Protein 8HW7 (pdb70)

Organism: Heterodera glycines (NCBI:txid51029)

Sequence (326 aa):
RIVGYYQGIRPLTNDQAKKLTHLILAFSTPDSQGNLSPLSSVLKKQALKAGKSANGALKVMIAIGGGGFDPAIFTSLASNSGTRKSFINNIVSYLKTNELDGCDIAWAFPTSSDKAIFVTFLRDLKKAMAPSGAVLSMASSAASAFYLDPGYDLPGIESAVDFINVMCYDYYGSWTKTSTGPNSPLFKGGSADPSDTLNSNWTMNYHLMKVYNRAKLNMGVPFYGKSWTNVGAPLNGDGLWRQLGTYGTELAWRNMGKSFDMTKTTYHKTAKTAYIYDTATKNFLTFDNPQSLKDKAKYVAEKGIGGIMIWSIDQDDDKLSLLNSVSY

Structure (mmCIF, N/CA/C/O backbone):
data_8HW7
#
_entry.id   8HW7
#
_cell.length_a   46.911
_cell.length_b   69.599
_cell.length_c   50.685
_cell.angle_alpha   90.00
_cell.angle_beta   105.07
_cell.angle_gamma   90.00
#
_symmetry.space_group_name_H-M   'P 1 21 1'
#
loop_
_entity.id
_entity.type
_entity.pdbx_description
1 polymer Chitinase
2 branched 2-acetamido-2-deoxy-beta-D-glucopyranose-(1-4)-2-acetamido-2-deoxy-beta-D-glucopyranose
3 branched 2-acetamido-2-deoxy-beta-D-glucopyranose-(1-4)-2-acetamido-2-deoxy-beta-D-glucopyranose-(1-4)-2-acetamido-2-deoxy-beta-D-glucopyranose-(1-4)-2-acetamido-2-deoxy-beta-D-glucopyranose-(1-4)-2-acetamido-2-deoxy-beta-D-glucopyranose
4 water water
#
loop_
_atom_site.group_PDB
_atom_site.id
_atom_site.type_symbol
_atom_site.label_atom_id
_atom_site.label_alt_id
_atom_site.label_comp_id
_atom_site.label_asym_id
_atom_site.label_entity_id
_atom_site.label_seq_id
_atom_site.pdbx_PDB_ins_code
_atom_site.Cartn_x
_atom_site.Cartn_y
_atom_site.Cartn_z
_atom_site.occupancy
_atom_site.B_iso_or_equiv
_atom_site.auth_seq_id
_atom_site.auth_comp_id
_atom_site.auth_asym_id
_atom_site.auth_atom_id
_atom_site.pdbx_PDB_model_num
ATOM 1 N N . ARG A 1 25 ? 17.406 21.451 18.122 1.00 23.51 25 ARG A N 1
ATOM 2 C CA . ARG A 1 25 ? 17.958 20.257 18.769 1.00 17.42 25 ARG A CA 1
ATOM 3 C C . ARG A 1 25 ? 17.747 19.059 17.884 1.00 17.42 25 ARG A C 1
ATOM 4 O O . ARG A 1 25 ? 16.711 18.944 17.209 1.00 14.46 25 ARG A O 1
ATOM 12 N N . ILE A 1 26 ? 18.710 18.144 17.916 1.00 13.63 26 ILE A N 1
ATOM 13 C CA . ILE A 1 26 ? 18.553 16.799 17.380 1.00 12.39 26 ILE A CA 1
ATOM 14 C C . ILE A 1 26 ? 18.951 15.866 18.511 1.00 12.70 26 ILE A C 1
ATOM 15 O O . ILE A 1 26 ? 20.139 15.736 18.827 1.00 12.48 26 ILE A O 1
ATOM 20 N N . VAL A 1 27 ? 17.959 15.252 19.159 1.00 12.08 27 VAL A N 1
ATOM 21 C CA . VAL A 1 27 ? 18.160 14.523 20.400 1.00 11.35 27 VAL A CA 1
ATOM 22 C C . VAL A 1 27 ? 18.081 13.042 20.053 1.00 12.47 27 VAL A C 1
ATOM 23 O O . VAL 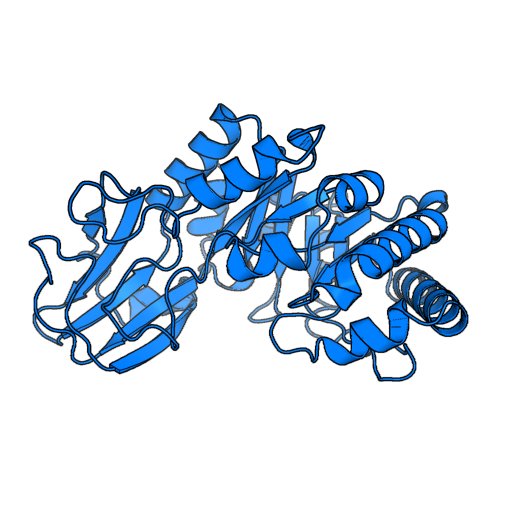A 1 27 ? 17.003 12.513 19.733 1.00 14.08 27 VAL A O 1
ATOM 27 N N . GLY A 1 28 ? 19.206 12.358 20.095 1.00 10.24 28 GLY A N 1
ATOM 28 C CA . GLY A 1 28 ? 19.183 10.962 19.674 1.00 12.20 28 GLY A CA 1
ATOM 29 C C . GLY A 1 28 ? 19.263 9.987 20.833 1.00 12.42 28 GLY A C 1
ATOM 30 O O . GLY A 1 28 ? 20.299 9.941 21.506 1.00 12.78 28 GLY A O 1
ATOM 31 N N . TYR A 1 29 ? 18.213 9.200 21.068 1.00 11.93 29 TYR A N 1
ATOM 32 C CA . TYR A 1 29 ? 18.331 8.094 22.013 1.00 11.70 29 TYR A CA 1
ATOM 33 C C . TYR A 1 29 ? 19.146 6.970 21.374 1.00 12.34 29 TYR A C 1
ATOM 34 O O . TYR A 1 29 ? 19.146 6.791 20.156 1.00 11.41 29 TYR A O 1
ATOM 43 N N . TYR A 1 30 ? 19.788 6.170 22.229 1.00 10.41 30 TYR A N 1
ATOM 44 C CA . TYR A 1 30 ? 20.752 5.165 21.780 1.00 12.39 30 TYR A CA 1
ATOM 45 C C . TYR A 1 30 ? 20.662 3.970 22.719 1.00 13.34 30 TYR A C 1
ATOM 46 O O . TYR A 1 30 ? 20.796 4.128 23.949 1.00 11.58 30 TYR A O 1
ATOM 55 N N . GLN A 1 31 ? 20.463 2.764 22.138 1.00 11.57 31 GLN A N 1
ATOM 56 C CA . GLN A 1 31 ? 20.173 1.536 22.903 1.00 13.32 31 GLN A CA 1
ATOM 57 C C . GLN A 1 31 ? 21.307 0.533 22.973 1.00 15.12 31 GLN A C 1
ATOM 58 O O . GLN A 1 31 ? 21.117 -0.543 23.569 1.00 15.34 31 GLN A O 1
ATOM 64 N N . GLY A 1 32 ? 22.434 0.774 22.291 1.00 11.94 32 GLY A N 1
ATOM 65 C CA . GLY A 1 32 ? 23.485 -0.241 22.297 1.00 14.30 32 GLY A CA 1
ATOM 66 C C . GLY A 1 32 ? 23.257 -1.390 21.334 1.00 16.64 32 GLY A C 1
ATOM 67 O O . GLY A 1 32 ? 23.727 -2.497 21.574 1.00 14.98 32 GLY A O 1
ATOM 68 N N . ILE A 1 33 ? 22.527 -1.161 20.246 1.00 15.20 33 ILE A N 1
ATOM 69 C CA . ILE A 1 33 ? 22.369 -2.178 19.206 1.00 14.23 33 ILE A CA 1
ATOM 70 C C . ILE A 1 33 ? 23.683 -2.400 18.473 1.00 12.90 33 ILE A C 1
ATOM 71 O O . ILE A 1 33 ? 23.998 -3.512 18.034 1.00 14.32 33 ILE A O 1
ATOM 76 N N . ARG A 1 34 ? 24.423 -1.334 18.270 1.00 11.44 34 ARG A N 1
ATOM 77 C CA . ARG A 1 34 ? 25.701 -1.363 17.556 1.00 13.63 34 ARG A CA 1
ATOM 78 C C . ARG A 1 34 ? 26.462 -0.095 17.940 1.00 12.00 34 ARG A C 1
ATOM 79 O O . ARG A 1 34 ? 25.862 0.831 18.510 1.00 11.25 34 ARG A O 1
ATOM 87 N N . PRO A 1 35 ? 27.787 -0.049 17.725 1.00 12.18 35 PRO A N 1
ATOM 88 C CA . PRO A 1 35 ? 28.570 1.130 18.135 1.00 12.74 35 PRO A CA 1
ATOM 89 C C . PRO A 1 35 ? 28.038 2.425 17.561 1.00 12.36 35 PRO A C 1
ATOM 90 O O . PRO A 1 35 ? 27.523 2.486 16.440 1.00 12.81 35 PRO A O 1
ATOM 94 N N . LEU A 1 36 ? 28.175 3.476 18.365 1.00 10.71 36 LEU A N 1
ATOM 95 C CA . LEU A 1 36 ? 27.941 4.823 17.886 1.00 11.89 36 LEU A CA 1
ATOM 96 C C . LEU A 1 36 ? 29.108 5.265 16.989 1.00 14.22 36 LEU A C 1
ATOM 97 O O . LEU A 1 36 ? 30.269 5.187 17.394 1.00 14.98 36 LEU A O 1
ATOM 102 N N . THR A 1 37 ? 28.824 5.707 15.774 1.00 12.29 37 THR A N 1
ATOM 103 C CA . THR A 1 37 ? 29.920 6.086 14.879 1.00 14.56 37 THR A CA 1
ATOM 104 C C . THR A 1 37 ? 30.281 7.558 15.019 1.00 15.24 37 THR A C 1
ATOM 105 O O . THR A 1 37 ? 29.487 8.389 15.469 1.00 13.07 37 THR A O 1
ATOM 109 N N . ASN A 1 38 ? 31.497 7.883 14.581 1.00 13.32 38 ASN A N 1
ATOM 110 C CA . ASN A 1 38 ? 31.909 9.280 14.637 1.00 14.68 38 ASN A CA 1
ATOM 111 C C . ASN A 1 38 ? 31.002 10.162 13.777 1.00 14.96 38 ASN A C 1
ATOM 112 O O . ASN A 1 38 ? 30.700 11.291 14.167 1.00 17.13 38 ASN A O 1
ATOM 117 N N . ASP A 1 39 ? 30.517 9.659 12.645 1.00 14.74 39 ASP A N 1
ATOM 118 C CA . ASP A 1 39 ? 29.612 10.443 11.805 1.00 18.40 39 ASP A CA 1
ATOM 119 C C . ASP A 1 39 ? 28.283 10.702 12.494 1.00 16.69 39 ASP A C 1
ATOM 120 O O . ASP A 1 39 ? 27.745 11.812 12.422 1.00 16.12 39 ASP A O 1
ATOM 125 N N . GLN A 1 40 ? 27.729 9.693 13.185 1.00 14.16 40 GLN A N 1
ATOM 126 C CA . GLN A 1 40 ? 26.482 9.925 13.919 1.00 13.95 40 GLN A CA 1
ATOM 127 C C . GLN A 1 40 ? 26.664 10.998 14.976 1.00 15.59 40 GLN A C 1
ATOM 128 O O . GLN A 1 40 ? 25.790 11.866 15.161 1.00 13.61 40 GLN A O 1
ATOM 134 N N . ALA A 1 41 ? 27.766 10.921 15.725 1.00 12.99 41 ALA A N 1
ATOM 135 C CA . ALA A 1 41 ? 27.967 11.842 16.845 1.00 14.77 41 ALA A CA 1
ATOM 136 C C . ALA A 1 41 ? 27.890 13.301 16.403 1.00 15.51 41 ALA A C 1
ATOM 137 O O . ALA A 1 41 ? 27.420 14.175 17.152 1.00 15.01 41 ALA A O 1
ATOM 139 N N . LYS A 1 42 ? 28.387 13.596 15.203 1.00 14.78 42 LYS A N 1
ATOM 140 C CA . LYS A 1 42 ? 28.407 14.967 14.715 1.00 16.81 42 LYS A CA 1
ATOM 141 C C . LYS A 1 42 ? 27.050 15.479 14.277 1.00 15.67 42 LYS A C 1
ATOM 142 O O . LYS A 1 42 ? 26.911 16.686 14.057 1.00 19.26 42 LYS A O 1
ATOM 148 N N . LYS A 1 43 ? 26.074 14.612 14.097 1.00 14.98 43 LYS A N 1
ATOM 149 C CA . LYS A 1 43 ? 24.764 15.045 13.629 1.00 15.34 43 LYS A CA 1
ATOM 150 C C . LYS A 1 43 ? 23.779 15.292 14.760 1.00 15.36 43 LYS A C 1
ATOM 151 O O . LYS A 1 43 ? 22.625 15.646 14.499 1.00 16.60 43 LYS A O 1
ATOM 157 N N . LEU A 1 44 ? 24.197 15.083 15.986 1.00 12.50 44 LEU A N 1
ATOM 158 C CA . LEU A 1 44 ? 23.326 15.224 17.148 1.00 13.72 44 LEU A CA 1
ATOM 159 C C . LEU A 1 44 ? 23.735 16.441 17.953 1.00 15.23 44 LEU A C 1
ATOM 160 O O . LEU A 1 44 ? 24.916 16.826 17.963 1.00 14.69 44 LEU A O 1
ATOM 165 N N . THR A 1 45 ? 22.764 17.007 18.670 1.00 12.04 45 THR A N 1
ATOM 166 C CA . THR A 1 45 ? 23.097 17.932 19.746 1.00 13.67 45 THR A CA 1
ATOM 167 C C . THR A 1 45 ? 23.114 17.257 21.100 1.00 13.09 45 THR A C 1
ATOM 168 O O . THR A 1 45 ? 23.865 17.688 21.997 1.00 13.68 45 THR A O 1
ATOM 172 N N . HIS A 1 46 ? 22.295 16.216 21.264 1.00 11.25 46 HIS A N 1
ATOM 173 C CA . HIS A 1 46 ? 22.209 15.458 22.501 1.00 12.85 46 HIS A CA 1
ATOM 174 C C . HIS A 1 46 ? 22.140 13.976 22.167 1.00 12.74 46 HIS A C 1
ATOM 175 O O . HIS A 1 46 ? 21.427 13.573 21.240 1.00 11.69 46 HIS A O 1
ATOM 182 N N . LEU A 1 47 ? 22.864 13.176 22.943 1.00 11.57 47 LEU A N 1
ATOM 183 C CA . LEU A 1 47 ? 22.879 11.720 22.838 1.00 12.45 47 LEU A CA 1
ATOM 184 C C . LEU A 1 47 ? 22.344 11.177 24.155 1.00 11.37 47 LEU A C 1
ATOM 185 O O . LEU A 1 47 ? 22.904 11.452 25.219 1.00 12.57 47 LEU A O 1
ATOM 190 N N . ILE A 1 48 ? 21.247 10.443 24.105 1.00 12.36 48 ILE A N 1
ATOM 191 C CA . ILE A 1 48 ? 20.633 9.954 25.347 1.00 11.21 48 ILE A CA 1
ATOM 192 C C . ILE A 1 48 ? 20.815 8.444 25.383 1.00 11.14 48 ILE A C 1
ATOM 193 O O . ILE A 1 48 ? 20.128 7.697 24.670 1.00 11.77 48 ILE A O 1
ATOM 198 N N . LEU A 1 49 ? 21.753 8.002 26.215 1.00 11.35 49 LEU A N 1
ATOM 199 C CA . LEU A 1 49 ? 21.999 6.576 26.420 1.00 11.36 49 LEU A CA 1
ATOM 200 C C . LEU A 1 49 ? 20.806 5.971 27.136 1.00 13.18 49 LEU A C 1
ATOM 201 O O . LEU A 1 49 ? 20.216 6.611 28.023 1.00 12.94 49 LEU A O 1
ATOM 206 N N . ALA A 1 50 ? 20.417 4.749 26.741 1.00 11.76 50 ALA A N 1
ATOM 207 C CA . ALA A 1 50 ? 19.183 4.158 27.308 1.00 13.85 50 ALA A CA 1
ATOM 208 C C . ALA A 1 50 ? 19.448 2.665 27.582 1.00 13.54 50 ALA A C 1
ATOM 209 O O . ALA A 1 50 ? 19.842 1.978 26.666 1.00 14.96 50 ALA A O 1
ATOM 211 N N . PHE A 1 51 ? 19.296 2.157 28.814 1.00 12.46 51 PHE A N 1
ATOM 212 C CA . PHE A 1 51 ? 18.755 2.878 29.988 1.00 13.41 51 PHE A CA 1
ATOM 213 C C . PHE A 1 51 ? 19.587 2.537 31.208 1.00 16.07 51 PHE A C 1
ATOM 214 O O . PHE A 1 51 ? 20.312 1.528 31.217 1.00 16.04 51 PHE A O 1
ATOM 222 N N . SER A 1 52 ? 19.442 3.333 32.257 1.00 12.77 52 SER A N 1
ATOM 223 C CA . SER A 1 52 ? 19.788 2.911 33.606 1.00 15.77 52 SER A CA 1
ATOM 224 C C . SER A 1 52 ? 18.490 2.783 34.379 1.00 16.47 52 SER A C 1
ATOM 225 O O . SER A 1 52 ? 17.561 3.547 34.144 1.00 14.11 52 SER A O 1
ATOM 228 N N . THR A 1 53 ? 18.419 1.828 35.302 1.00 19.16 53 THR A N 1
ATOM 229 C CA . THR A 1 53 ? 17.175 1.729 36.057 1.00 19.05 53 THR A CA 1
ATOM 230 C C . THR A 1 53 ? 17.431 1.769 37.561 1.00 18.84 53 THR A C 1
ATOM 231 O O . THR A 1 53 ? 18.438 1.238 38.055 1.00 19.54 53 THR A O 1
ATOM 235 N N . PRO A 1 54 ? 16.560 2.413 38.307 1.00 20.90 54 PRO A N 1
ATOM 236 C CA . PRO A 1 54 ? 16.734 2.452 39.759 1.00 22.42 54 PRO A CA 1
ATOM 237 C C . PRO A 1 54 ? 16.114 1.208 40.374 1.00 23.99 54 PRO A C 1
ATOM 238 O O . PRO A 1 54 ? 15.192 0.600 39.821 1.00 20.83 54 PRO A O 1
ATOM 242 N N . ASP A 1 55 ? 16.696 0.774 41.497 1.00 27.81 55 ASP A N 1
ATOM 243 C CA . ASP A 1 55 ? 16.050 -0.277 42.267 1.00 29.02 55 ASP A CA 1
ATOM 244 C C . ASP A 1 55 ? 15.109 0.368 43.263 1.00 30.96 55 ASP A C 1
ATOM 245 O O . ASP A 1 55 ? 15.020 1.596 43.359 1.00 29.30 55 ASP A O 1
ATOM 250 N N . SER A 1 56 ? 14.435 -0.478 44.052 1.00 32.30 56 SER A N 1
ATOM 251 C CA . SER A 1 56 ? 13.434 0.002 44.994 1.00 35.17 56 SER A CA 1
ATOM 252 C C . SER A 1 56 ? 14.016 0.980 45.996 1.00 33.60 56 SER A C 1
ATOM 253 O O . SER A 1 56 ? 13.263 1.774 46.580 1.00 33.62 56 SER A O 1
ATOM 256 N N . GLN A 1 57 ? 15.333 0.933 46.211 1.00 30.68 57 GLN A N 1
ATOM 257 C CA . GLN A 1 57 ? 16.050 1.853 47.083 1.00 31.33 57 GLN A CA 1
ATOM 258 C C . GLN A 1 57 ? 16.523 3.143 46.399 1.00 31.98 57 GLN A C 1
ATOM 259 O O . GLN A 1 57 ? 16.959 4.057 47.097 1.00 32.27 57 GLN A O 1
ATOM 265 N N . GLY A 1 58 ? 16.491 3.251 45.072 1.00 29.96 58 GLY A N 1
ATOM 266 C CA . GLY A 1 58 ? 16.986 4.473 44.451 1.00 26.77 58 GLY A CA 1
ATOM 267 C C . GLY A 1 58 ? 18.435 4.402 44.022 1.00 25.08 58 GLY A C 1
ATOM 268 O O . GLY A 1 58 ? 19.025 5.444 43.703 1.00 24.79 58 GLY A O 1
ATOM 269 N N . ASN A 1 59 ? 19.038 3.219 44.075 1.00 25.74 59 ASN A N 1
ATOM 270 C CA . ASN A 1 59 ? 20.369 3.004 43.521 1.00 28.08 59 ASN A CA 1
ATOM 271 C C . ASN A 1 59 ? 20.232 2.816 42.015 1.00 23.24 59 ASN A C 1
ATOM 272 O O . ASN A 1 59 ? 19.360 2.065 41.568 1.00 27.01 59 ASN A O 1
ATOM 277 N N . LEU A 1 60 ? 21.085 3.466 41.232 1.00 21.28 60 LEU A N 1
ATOM 278 C CA . LEU A 1 60 ? 20.985 3.323 39.783 1.00 22.23 60 LEU A CA 1
ATOM 279 C C . LEU A 1 60 ? 21.853 2.168 39.275 1.00 21.18 60 LEU A C 1
ATOM 280 O O . LEU A 1 60 ? 22.979 1.979 39.734 1.00 20.60 60 LEU A O 1
ATOM 285 N N . SER A 1 61 ? 21.330 1.414 38.303 1.00 18.39 61 SER A N 1
ATOM 286 C CA . SER A 1 61 ? 22.109 0.319 37.726 1.00 21.36 61 SER A CA 1
ATOM 287 C C . SER A 1 61 ? 23.376 0.858 37.047 1.00 21.85 61 SER A C 1
ATOM 288 O O . SER A 1 61 ? 23.356 1.948 36.451 1.00 18.88 61 SER A O 1
ATOM 291 N N . PRO A 1 62 ? 24.508 0.165 37.176 1.00 22.37 62 PRO A N 1
ATOM 292 C CA . PRO A 1 62 ? 25.750 0.661 36.575 1.00 24.93 62 PRO A CA 1
ATOM 293 C C . PRO A 1 62 ? 25.594 0.800 35.074 1.00 20.69 62 PRO A C 1
ATOM 294 O O . PRO A 1 62 ? 24.834 0.078 34.443 1.00 21.85 62 PRO A O 1
ATOM 298 N N . LEU A 1 63 ? 26.293 1.781 34.524 1.00 18.97 63 LEU A N 1
ATOM 299 C CA . LEU A 1 63 ? 26.255 2.030 33.095 1.00 21.04 63 LEU A CA 1
ATOM 300 C C . LEU A 1 63 ? 26.848 0.823 32.369 1.00 20.43 63 LEU A C 1
ATOM 301 O O . LEU A 1 63 ? 27.935 0.371 32.706 1.00 21.19 63 LEU A O 1
ATOM 306 N N . SER A 1 64 ? 26.113 0.266 31.419 1.00 17.89 64 SER A N 1
ATOM 307 C CA . SER A 1 64 ? 26.639 -0.906 30.731 1.00 18.48 64 SER A CA 1
ATOM 308 C C . SER A 1 64 ? 27.816 -0.528 29.840 1.00 18.53 64 SER A C 1
ATOM 309 O O . SER A 1 64 ? 27.972 0.622 29.424 1.00 17.55 64 SER A O 1
ATOM 312 N N . SER A 1 65 ? 28.637 -1.540 29.536 1.00 21.01 65 SER A N 1
ATOM 313 C CA . SER A 1 65 ? 29.788 -1.381 28.648 1.00 19.05 65 SER A CA 1
ATOM 314 C C . SER A 1 65 ? 29.401 -0.750 27.320 1.00 17.51 65 SER A C 1
ATOM 315 O O . SER A 1 65 ? 30.069 0.180 26.862 1.00 18.03 65 SER A O 1
ATOM 318 N N . VAL A 1 66 ? 28.323 -1.234 26.682 1.00 16.36 66 VAL A N 1
ATOM 319 C CA . VAL A 1 66 ? 27.992 -0.715 25.350 1.00 16.34 66 VAL A CA 1
ATOM 320 C C . VAL A 1 66 ? 27.596 0.746 25.442 1.00 17.50 66 VAL A C 1
ATOM 321 O O . VAL A 1 66 ? 27.860 1.525 24.522 1.00 16.32 66 VAL A O 1
ATOM 325 N N . LEU A 1 67 ? 26.958 1.153 26.539 1.00 16.09 67 LEU A N 1
ATOM 326 C CA . LEU A 1 67 ? 26.561 2.544 26.659 1.00 14.89 67 LEU A CA 1
ATOM 327 C C . LEU A 1 67 ? 27.767 3.407 26.979 1.00 15.35 67 LEU A C 1
ATOM 328 O O . LEU A 1 67 ? 27.912 4.518 26.440 1.00 13.78 67 LEU A O 1
ATOM 333 N N . LYS A 1 68 ? 28.654 2.912 27.846 1.00 15.16 68 LYS A N 1
ATOM 334 C CA A LYS A 1 68 ? 29.861 3.677 28.151 0.53 17.60 68 LYS A CA 1
ATOM 335 C CA B LYS A 1 68 ? 29.880 3.653 28.150 0.47 16.93 68 LYS A CA 1
ATOM 336 C C . LYS A 1 68 ? 30.705 3.888 26.902 1.00 15.32 68 LYS A C 1
ATOM 337 O O . LYS A 1 68 ? 31.263 4.976 26.707 1.00 15.48 68 LYS A O 1
ATOM 348 N N . GLN A 1 69 ? 30.802 2.867 26.042 1.00 16.09 69 GLN A N 1
ATOM 349 C CA . GLN A 1 69 ? 31.565 3.026 24.796 1.00 17.46 69 GLN A CA 1
ATOM 350 C C . GLN A 1 69 ? 30.986 4.138 23.938 1.00 14.74 69 GLN A C 1
ATOM 351 O O . GLN A 1 69 ? 31.724 4.892 23.294 1.00 13.53 69 GLN A O 1
ATOM 357 N N . ALA A 1 70 ? 29.645 4.241 23.896 1.00 14.01 70 ALA A N 1
ATOM 358 C CA . ALA A 1 70 ? 29.025 5.258 23.064 1.00 11.79 70 ALA A CA 1
ATOM 359 C C . ALA A 1 70 ? 29.257 6.654 23.642 1.00 14.04 70 ALA A C 1
ATOM 360 O O . ALA A 1 70 ? 29.418 7.632 22.887 1.00 12.77 70 ALA A O 1
ATOM 362 N N . LEU A 1 71 ? 29.225 6.778 24.977 1.00 14.73 71 LEU A N 1
ATOM 363 C CA . LEU A 1 71 ? 29.582 8.050 25.600 1.00 14.12 71 LEU A CA 1
ATOM 364 C C . LEU A 1 71 ? 30.958 8.507 25.111 1.00 14.66 71 LEU A C 1
ATOM 365 O O . LEU A 1 71 ? 31.139 9.653 24.690 1.00 13.55 71 LEU A O 1
ATOM 370 N N . LYS A 1 72 ? 31.928 7.608 25.142 1.00 15.30 72 LYS A N 1
ATOM 371 C CA . LYS A 1 72 ? 33.294 7.979 24.745 1.00 16.16 72 LYS A CA 1
ATOM 372 C C . LYS A 1 72 ? 33.382 8.291 23.252 1.00 15.34 72 LYS A C 1
ATOM 373 O O . LYS A 1 72 ? 33.998 9.295 22.861 1.00 14.07 72 LYS A O 1
ATOM 379 N N . ALA A 1 73 ? 32.788 7.439 22.406 1.00 14.33 73 ALA A N 1
ATOM 380 C CA . ALA A 1 73 ? 32.769 7.704 20.963 1.00 15.10 73 ALA A CA 1
ATOM 381 C C . ALA A 1 73 ? 32.133 9.060 20.658 1.00 15.68 73 ALA A C 1
ATOM 382 O O . ALA A 1 73 ? 32.599 9.801 19.775 1.00 13.95 73 ALA A O 1
ATOM 384 N N . GLY A 1 74 ? 31.023 9.361 21.335 1.00 13.82 74 GLY A N 1
ATOM 385 C CA . GLY A 1 74 ? 30.305 10.605 21.065 1.00 14.13 74 GLY A CA 1
ATOM 386 C C . GLY A 1 74 ? 31.122 11.834 21.420 1.00 14.12 74 GLY A C 1
ATOM 387 O O . GLY A 1 74 ? 31.252 12.758 20.626 1.00 14.11 74 GLY A O 1
ATOM 388 N N . LYS A 1 75 ? 31.672 11.865 22.624 1.00 14.21 75 LYS A N 1
ATOM 389 C CA . LYS A 1 75 ? 32.438 13.027 23.033 1.00 15.06 75 LYS A CA 1
ATOM 390 C C . LYS A 1 75 ? 33.719 13.158 22.220 1.00 17.51 75 LYS A C 1
ATOM 391 O O . LYS A 1 75 ? 34.154 14.283 21.933 1.00 16.42 75 LYS A O 1
ATOM 397 N N . SER A 1 76 ? 34.313 12.030 21.813 1.00 15.24 76 SER A N 1
ATOM 398 C CA . SER A 1 76 ? 35.543 12.117 21.014 1.00 15.74 76 SER A CA 1
ATOM 399 C C . SER A 1 76 ? 35.292 12.749 19.653 1.00 15.51 76 SER A C 1
ATOM 400 O O . SER A 1 76 ? 36.160 13.446 19.108 1.00 17.68 76 SER A O 1
ATOM 403 N N . ALA A 1 77 ? 34.166 12.450 19.046 1.00 12.49 77 ALA A N 1
ATOM 404 C CA . ALA A 1 77 ? 33.856 12.924 17.716 1.00 15.40 77 ALA A CA 1
ATOM 405 C C . ALA A 1 77 ? 33.170 14.279 17.728 1.00 17.38 77 ALA A C 1
ATOM 406 O O . ALA A 1 77 ? 33.150 14.956 16.694 1.00 19.36 77 ALA A O 1
ATOM 408 N N . ASN A 1 78 ? 32.565 14.678 18.841 1.00 14.59 78 ASN A N 1
ATOM 409 C CA . ASN A 1 78 ? 31.804 15.927 18.820 1.00 16.02 78 ASN A CA 1
ATOM 410 C C . ASN A 1 78 ? 31.942 16.575 20.193 1.00 18.61 78 ASN A C 1
ATOM 411 O O . ASN A 1 78 ? 31.229 16.215 21.128 1.00 16.24 78 ASN A O 1
ATOM 416 N N . GLY A 1 79 ? 32.870 17.535 20.296 1.00 20.65 79 GLY A N 1
ATOM 417 C CA . GLY A 1 79 ? 33.085 18.131 21.603 1.00 19.07 79 GLY A CA 1
ATOM 418 C C . GLY A 1 79 ? 31.948 18.998 22.111 1.00 18.82 79 GLY A C 1
ATOM 419 O O . GLY A 1 79 ? 32.004 19.414 23.271 1.00 22.41 79 GLY A O 1
ATOM 420 N N . ALA A 1 80 ? 30.929 19.279 21.284 1.00 18.41 80 ALA A N 1
ATOM 421 C CA . ALA A 1 80 ? 29.742 20.030 21.700 1.00 18.15 80 ALA A CA 1
ATOM 422 C C . ALA A 1 80 ? 28.619 19.115 22.188 1.0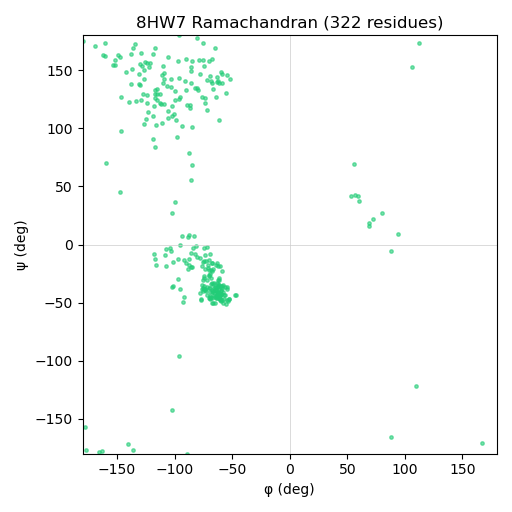0 19.77 80 ALA A C 1
ATOM 423 O O . ALA A 1 80 ? 27.653 19.594 22.805 1.00 17.21 80 ALA A O 1
ATOM 425 N N . LEU A 1 81 ? 28.741 17.817 21.924 1.00 15.91 81 LEU A N 1
ATOM 426 C CA . LEU A 1 81 ? 27.663 16.873 22.193 1.00 14.26 81 LEU A CA 1
ATOM 427 C C . LEU A 1 81 ? 27.419 16.743 23.688 1.00 16.94 81 LEU A C 1
ATOM 428 O O . LEU A 1 81 ? 28.359 16.561 24.464 1.00 16.28 81 LEU A O 1
ATOM 433 N N . LYS A 1 82 ? 26.151 16.784 24.091 1.00 12.98 82 LYS A N 1
ATOM 434 C CA . LYS A 1 82 ? 25.763 16.508 25.466 1.00 13.98 82 LYS A CA 1
ATOM 435 C C . LYS A 1 82 ? 25.333 15.042 25.534 1.00 14.63 82 LYS A C 1
ATOM 436 O O . LYS A 1 82 ? 24.430 14.633 24.790 1.00 14.36 82 LYS A O 1
ATOM 442 N N . VAL A 1 83 ? 25.946 14.262 26.431 1.00 12.30 83 VAL A N 1
ATOM 443 C CA . VAL A 1 83 ? 25.628 12.841 26.566 1.00 12.89 83 VAL A CA 1
ATOM 444 C C . VAL A 1 83 ? 24.888 12.669 27.875 1.00 14.58 83 VAL A C 1
ATOM 445 O O . VAL A 1 83 ? 25.426 12.997 28.941 1.00 13.48 83 VAL A O 1
ATOM 449 N N . MET A 1 84 ? 23.660 12.156 27.790 1.00 12.71 84 MET A N 1
ATOM 450 C CA . MET A 1 84 ? 22.761 12.018 28.933 1.00 11.31 84 MET A CA 1
ATOM 451 C C . MET A 1 84 ? 22.415 10.559 29.151 1.00 13.72 84 MET A C 1
ATOM 452 O O . MET A 1 84 ? 22.572 9.731 28.255 1.00 13.01 84 MET A O 1
ATOM 457 N N . ILE A 1 85 ? 21.893 10.251 30.335 1.00 10.76 85 ILE A N 1
ATOM 458 C CA . ILE A 1 85 ? 21.430 8.895 30.651 1.00 10.50 85 ILE A CA 1
ATOM 459 C C . ILE A 1 85 ? 19.919 8.922 30.821 1.00 11.24 85 ILE A C 1
ATOM 460 O O . ILE A 1 85 ? 19.390 9.744 31.584 1.00 12.36 85 ILE A O 1
ATOM 465 N N . ALA A 1 86 ? 19.219 8.012 30.136 1.00 10.54 86 ALA A N 1
ATOM 466 C CA . ALA A 1 86 ? 17.778 7.902 30.310 1.00 10.46 86 ALA A CA 1
ATOM 467 C C . ALA A 1 86 ? 17.549 6.904 31.427 1.00 12.82 86 ALA A C 1
ATOM 468 O O . ALA A 1 86 ? 18.170 5.833 31.444 1.00 14.40 86 ALA A O 1
ATOM 470 N N . ILE A 1 87 ? 16.682 7.268 32.362 1.00 11.49 87 ILE A N 1
ATOM 471 C CA . ILE A 1 87 ? 16.467 6.497 33.584 1.00 12.91 87 ILE A CA 1
ATOM 472 C C . ILE A 1 87 ? 15.058 5.948 33.497 1.00 14.14 87 ILE A C 1
ATOM 473 O O . ILE A 1 87 ? 14.103 6.715 33.324 1.00 12.13 87 ILE A O 1
ATOM 478 N N . GLY A 1 88 ? 14.930 4.616 33.561 1.00 14.03 88 GLY A N 1
ATOM 479 C CA . GLY A 1 88 ? 13.616 4.024 33.447 1.00 14.29 88 GLY A CA 1
ATOM 480 C C . GLY A 1 88 ? 13.414 3.281 32.147 1.00 16.85 88 GLY A C 1
ATOM 481 O O . GLY A 1 88 ? 14.116 2.294 31.848 1.00 17.23 88 GLY A O 1
ATOM 482 N N . GLY A 1 89 ? 12.407 3.699 31.399 1.00 13.88 89 GLY A N 1
ATOM 483 C CA . GLY A 1 89 ? 12.180 3.166 30.071 1.00 16.48 89 GLY A CA 1
ATOM 484 C C . GLY A 1 89 ? 10.903 2.344 29.996 1.00 18.55 89 GLY A C 1
ATOM 485 O O . GLY A 1 89 ? 10.209 2.102 30.993 1.00 18.60 89 GLY A O 1
ATOM 486 N N . GLY A 1 90 ? 10.585 1.952 28.755 1.00 18.56 90 GLY A N 1
ATOM 487 C CA . GLY A 1 90 ? 9.325 1.269 28.488 1.00 18.87 90 GLY A CA 1
ATOM 488 C C . GLY A 1 90 ? 9.219 -0.067 29.194 1.00 23.94 90 GLY A C 1
ATOM 489 O O . GLY A 1 90 ? 8.127 -0.475 29.604 1.00 28.76 90 GLY A O 1
ATOM 490 N N . GLY A 1 91 ? 10.327 -0.760 29.368 1.00 21.31 91 GLY A N 1
ATOM 491 C CA . GLY A 1 91 ? 10.199 -1.981 30.150 1.00 29.46 91 GLY A CA 1
ATOM 492 C C . GLY A 1 91 ? 10.243 -1.861 31.670 1.00 29.36 91 GLY A C 1
ATOM 493 O O . GLY A 1 91 ? 10.245 -2.892 32.356 1.00 32.24 91 GLY A O 1
ATOM 494 N N . PHE A 1 92 ? 10.253 -0.657 32.238 1.00 22.29 92 PHE A N 1
ATOM 495 C CA . PHE A 1 92 ? 10.581 -0.481 33.644 1.00 20.72 92 PHE A CA 1
ATOM 496 C C . PHE A 1 92 ? 9.318 -0.243 34.464 1.00 18.56 92 PHE A C 1
ATOM 497 O O . PHE A 1 92 ? 8.467 0.568 34.085 1.00 18.49 92 PHE A O 1
ATOM 505 N N . ASP A 1 93 ? 9.228 -0.917 35.611 1.00 19.58 93 ASP A N 1
ATOM 506 C CA . ASP A 1 93 ? 8.046 -0.858 36.475 1.00 19.89 93 ASP A CA 1
ATOM 507 C C . ASP A 1 93 ? 7.755 0.554 36.997 1.00 16.67 93 ASP A C 1
ATOM 508 O O . ASP A 1 93 ? 8.449 1.051 37.892 1.00 18.61 93 ASP A O 1
ATOM 513 N N . PRO A 1 94 ? 6.722 1.212 36.497 1.00 17.49 94 PRO A N 1
ATOM 514 C CA . PRO A 1 94 ? 6.467 2.595 36.924 1.00 17.45 94 PRO A CA 1
ATOM 515 C C . PRO A 1 94 ? 6.130 2.707 38.411 1.00 19.66 94 PRO A C 1
ATOM 516 O O . PRO A 1 94 ? 6.274 3.787 38.987 1.00 17.72 94 PRO A O 1
ATOM 520 N N . ALA A 1 95 ? 5.757 1.602 39.074 1.00 19.09 95 ALA A N 1
ATOM 521 C CA . ALA A 1 95 ? 5.469 1.707 40.500 1.00 20.69 95 ALA A CA 1
ATOM 522 C C . ALA A 1 95 ? 6.714 2.032 41.304 1.00 17.49 95 ALA A C 1
ATOM 523 O O . ALA A 1 95 ? 6.595 2.546 42.420 1.00 18.57 95 ALA A O 1
ATOM 525 N N . ILE A 1 96 ? 7.903 1.754 40.762 1.00 17.62 96 ILE A N 1
ATOM 526 C CA . ILE A 1 96 ? 9.128 2.076 41.478 1.00 18.11 96 ILE A CA 1
ATOM 527 C C . ILE A 1 96 ? 9.359 3.586 41.467 1.00 17.51 96 ILE A C 1
ATOM 528 O O . ILE A 1 96 ? 9.782 4.171 42.476 1.00 17.60 96 ILE A O 1
ATOM 533 N N . PHE A 1 97 ? 9.079 4.241 40.325 1.00 15.84 97 PHE A N 1
ATOM 534 C CA . PHE A 1 97 ? 9.104 5.701 40.288 1.00 15.37 97 PHE A CA 1
ATOM 535 C C . PHE A 1 97 ? 8.095 6.292 41.263 1.00 16.23 97 PHE A C 1
ATOM 536 O O . PHE A 1 97 ? 8.400 7.255 41.977 1.00 17.11 97 PHE A O 1
ATOM 544 N N . THR A 1 98 ? 6.883 5.734 41.303 1.00 17.11 98 THR A N 1
ATOM 545 C CA . THR A 1 98 ? 5.877 6.211 42.265 1.00 16.49 98 THR A CA 1
ATOM 546 C C . THR A 1 98 ? 6.439 6.204 43.684 1.00 19.83 98 THR A C 1
ATOM 547 O O . THR A 1 98 ? 6.304 7.182 44.429 1.00 19.10 98 THR A O 1
ATOM 551 N N . SER A 1 99 ? 7.083 5.103 44.056 1.00 18.87 99 SER A N 1
ATOM 552 C CA . SER A 1 99 ? 7.548 4.928 45.421 1.00 19.93 99 SER A CA 1
ATOM 553 C C . SER A 1 99 ? 8.667 5.901 45.725 1.00 20.43 99 SER A C 1
ATOM 554 O O . SER A 1 99 ? 8.673 6.559 46.774 1.00 19.35 99 SER A O 1
ATOM 557 N N . LEU A 1 100 ? 9.616 6.028 44.794 1.00 18.66 100 LEU A N 1
ATOM 558 C CA . LEU A 1 100 ? 10.761 6.883 45.044 1.00 18.36 100 LEU A CA 1
ATOM 559 C C . LEU A 1 100 ? 10.340 8.336 45.108 1.00 16.92 100 LEU A C 1
ATOM 560 O O . LEU A 1 100 ? 10.855 9.102 45.936 1.00 19.68 100 LEU A O 1
ATOM 565 N N . ALA A 1 101 ? 9.441 8.747 44.224 1.00 18.23 101 ALA A N 1
ATOM 566 C CA . ALA A 1 101 ? 9.136 10.159 44.113 1.00 19.05 101 ALA A CA 1
ATOM 567 C C . ALA A 1 101 ? 8.091 10.611 45.124 1.00 19.34 101 ALA A C 1
ATOM 568 O O . ALA A 1 101 ? 8.030 11.810 45.419 1.00 18.53 101 ALA A O 1
ATOM 570 N N . SER A 1 102 ? 7.296 9.695 45.699 1.00 16.41 102 SER A N 1
ATOM 571 C CA . SER A 1 102 ? 6.177 10.170 46.523 1.00 19.30 102 SER A CA 1
ATOM 572 C C . SER A 1 102 ? 6.567 10.409 47.981 1.00 21.83 102 SER A C 1
ATOM 573 O O . SER A 1 102 ? 5.875 11.151 48.691 1.00 23.21 102 SER A O 1
ATOM 576 N N . ASN A 1 103 ? 7.687 9.854 48.404 1.00 20.34 103 ASN A N 1
ATOM 577 C CA . ASN A 1 103 ? 8.207 9.976 49.757 1.00 17.63 103 ASN A CA 1
ATOM 578 C C . ASN A 1 103 ? 9.322 11.006 49.709 1.00 18.25 103 ASN A C 1
ATOM 579 O O . ASN A 1 103 ? 10.288 10.836 48.966 1.00 18.29 103 ASN A O 1
ATOM 584 N N . SER A 1 104 ? 9.167 12.105 50.458 1.00 18.37 104 SER A N 1
ATOM 585 C CA . SER A 1 104 ? 10.116 13.208 50.340 1.00 19.00 104 SER A CA 1
ATOM 586 C C . SER A 1 104 ? 11.526 12.775 50.720 1.00 19.51 104 SER A C 1
ATOM 587 O O . SER A 1 104 ? 12.517 13.307 50.182 1.00 19.38 104 SER A O 1
ATOM 590 N N . GLY A 1 105 ? 11.649 11.813 51.633 1.00 17.49 105 GLY A N 1
ATOM 591 C CA . GLY A 1 105 ? 12.976 11.339 52.007 1.00 18.22 105 GLY A CA 1
ATOM 592 C C . GLY A 1 105 ? 13.652 10.537 50.903 1.00 17.74 105 GLY A C 1
ATOM 593 O O . GLY A 1 105 ? 14.844 10.711 50.630 1.00 18.31 105 GLY A O 1
ATOM 594 N N . THR A 1 106 ? 12.917 9.610 50.289 1.00 16.46 106 THR A N 1
ATOM 595 C CA . THR A 1 106 ? 13.520 8.814 49.225 1.00 19.56 106 THR A CA 1
ATOM 596 C C . THR A 1 106 ? 13.667 9.639 47.956 1.00 19.78 106 THR A C 1
ATOM 597 O O . THR A 1 106 ? 14.574 9.375 47.150 1.00 18.32 106 THR A O 1
ATOM 601 N N . ARG A 1 107 ? 12.815 10.647 47.781 1.00 17.27 107 ARG A N 1
ATOM 602 C CA . ARG A 1 107 ? 13.001 11.555 46.651 1.00 16.84 107 ARG A CA 1
ATOM 603 C C . ARG A 1 107 ? 14.355 12.246 46.743 1.00 18.48 107 ARG A C 1
ATOM 604 O O . ARG A 1 107 ? 15.121 12.299 45.771 1.00 17.11 107 ARG A O 1
ATOM 612 N N . LYS A 1 108 ? 14.674 12.760 47.922 1.00 17.68 108 LYS A N 1
ATOM 613 C CA . LYS A 1 108 ? 15.930 13.463 48.135 1.00 18.54 108 LYS A CA 1
ATOM 614 C C . LYS A 1 108 ? 17.126 12.546 47.891 1.00 20.83 108 LYS A C 1
ATOM 615 O O . LYS A 1 108 ? 18.101 12.931 47.230 1.00 17.60 108 LYS A O 1
ATOM 621 N N . SER A 1 109 ? 17.075 11.329 48.426 1.00 19.50 109 SER A N 1
ATOM 622 C CA . SER A 1 109 ? 18.217 10.434 48.265 1.00 21.14 109 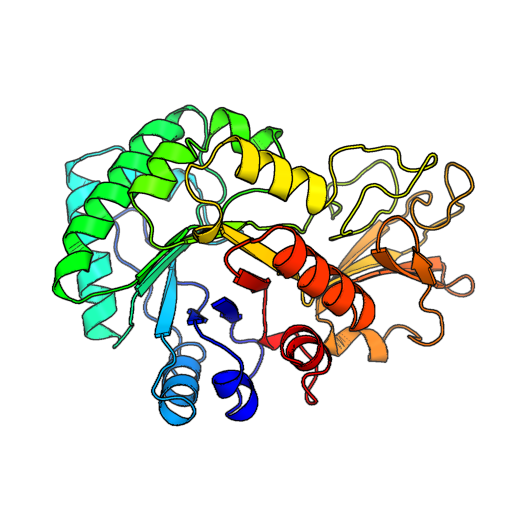SER A CA 1
ATOM 623 C C . SER A 1 109 ? 18.332 9.931 46.823 1.00 18.13 109 SER A C 1
ATOM 624 O O . SER A 1 109 ? 19.437 9.753 46.313 1.00 19.74 109 SER A O 1
ATOM 627 N N . PHE A 1 110 ? 17.209 9.686 46.160 1.00 17.06 110 PHE A N 1
ATOM 628 C CA . PHE A 1 110 ? 17.261 9.317 44.742 1.00 18.01 110 PHE A CA 1
ATOM 629 C C . PHE A 1 110 ? 17.891 10.430 43.911 1.00 17.66 110 PHE A C 1
ATOM 630 O O . PHE A 1 110 ? 18.727 10.175 43.036 1.00 17.22 110 PHE A O 1
ATOM 638 N N . ILE A 1 111 ? 17.511 11.675 44.181 1.00 15.76 111 ILE A N 1
ATOM 639 C CA . ILE A 1 111 ? 18.068 12.803 43.431 1.00 15.78 111 ILE A CA 1
ATOM 640 C C . ILE A 1 111 ? 19.568 12.900 43.668 1.00 18.88 111 ILE A C 1
ATOM 641 O O . ILE A 1 111 ? 20.363 13.082 42.732 1.00 15.67 111 ILE A O 1
ATOM 646 N N . ASN A 1 112 ? 19.993 12.766 44.923 1.00 19.07 112 ASN A N 1
ATOM 647 C CA . ASN A 1 112 ? 21.432 12.823 45.206 1.00 19.16 112 ASN A CA 1
ATOM 648 C C . ASN A 1 112 ? 22.180 11.706 44.496 1.00 19.13 112 ASN A C 1
ATOM 649 O O . ASN A 1 112 ? 23.293 11.923 43.997 1.00 18.65 112 ASN A O 1
ATOM 654 N N . ASN A 1 113 ? 21.587 10.510 44.423 1.00 17.40 113 ASN A N 1
ATOM 655 C CA . ASN A 1 113 ? 22.238 9.425 43.700 1.00 18.59 113 ASN A CA 1
ATOM 656 C C . ASN A 1 113 ? 22.308 9.731 42.212 1.00 18.79 113 ASN A C 1
ATOM 657 O O . ASN A 1 113 ? 23.307 9.405 41.558 1.00 19.89 113 ASN A O 1
ATOM 662 N N . ILE A 1 114 ? 21.241 10.309 41.649 1.00 15.89 114 ILE A N 1
ATOM 663 C CA . ILE A 1 114 ? 21.289 10.658 40.223 1.00 16.93 114 ILE A CA 1
ATOM 664 C C . ILE A 1 114 ? 22.433 11.628 39.959 1.00 19.02 114 ILE A C 1
ATOM 665 O O . ILE A 1 114 ? 23.231 11.436 39.033 1.00 15.66 114 ILE A O 1
ATOM 670 N N . VAL A 1 115 ? 22.535 12.684 40.767 1.00 15.09 115 VAL A N 1
ATOM 671 C CA . VAL A 1 115 ? 23.576 13.681 40.521 1.00 17.37 115 VAL A CA 1
ATOM 672 C C . VAL A 1 115 ? 24.969 13.067 40.707 1.00 18.48 115 VAL A C 1
ATOM 673 O O . VAL A 1 115 ? 25.894 13.361 39.938 1.00 18.05 115 VAL A O 1
ATOM 677 N N . SER A 1 116 ? 25.144 12.196 41.727 1.00 19.84 116 SER A N 1
ATOM 678 C CA . SER A 1 116 ? 26.425 11.492 41.902 1.00 20.69 116 SER A CA 1
ATOM 679 C C . SER A 1 116 ? 26.751 10.610 40.702 1.00 19.42 116 SER A C 1
ATOM 680 O O . SER A 1 116 ? 27.892 10.580 40.239 1.00 18.75 116 SER A O 1
ATOM 683 N N . TYR A 1 117 ? 25.749 9.906 40.185 1.00 17.29 117 TYR A N 1
ATOM 684 C CA . TYR A 1 117 ? 25.894 9.056 39.006 1.00 18.38 117 TYR A CA 1
ATOM 685 C C . TYR A 1 117 ? 26.354 9.848 37.791 1.00 17.66 117 TYR A C 1
ATOM 686 O O . TYR A 1 117 ? 27.193 9.383 37.003 1.00 16.79 117 TYR A O 1
ATOM 695 N N . LEU A 1 118 ? 25.786 11.041 37.594 1.00 16.19 118 LEU A N 1
ATOM 696 C CA . LEU A 1 118 ? 26.264 11.865 36.481 1.00 14.44 118 LEU A CA 1
ATOM 697 C C . LEU A 1 118 ? 27.746 12.175 36.636 1.00 18.91 118 LEU A C 1
ATOM 698 O O . LEU A 1 118 ? 28.502 12.164 35.658 1.00 17.41 118 LEU A O 1
ATOM 703 N N . LYS A 1 119 ? 28.172 12.507 37.852 1.00 17.15 119 LYS A N 1
ATOM 704 C CA . LYS A 1 119 ? 29.570 12.858 38.075 1.00 19.69 119 LYS A CA 1
ATOM 705 C C . LYS A 1 119 ? 30.470 11.654 37.863 1.00 21.16 119 LYS A C 1
ATOM 706 O O . LYS A 1 119 ? 31.446 11.705 37.101 1.00 20.10 119 LYS A O 1
ATOM 712 N N . THR A 1 120 ? 30.136 10.547 38.499 1.00 20.05 120 THR A N 1
ATOM 713 C CA . THR A 1 120 ? 30.970 9.351 38.411 1.00 21.90 120 THR A CA 1
ATOM 714 C C . THR A 1 120 ? 31.133 8.854 36.973 1.00 23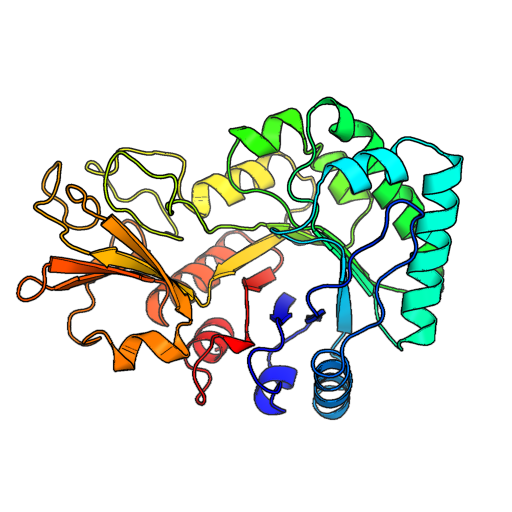.28 120 THR A C 1
ATOM 715 O O . THR A 1 120 ? 32.247 8.488 36.559 1.00 20.75 120 THR A O 1
ATOM 719 N N . ASN A 1 121 ? 30.055 8.856 36.194 1.00 17.94 121 ASN A N 1
ATOM 720 C CA . ASN A 1 121 ? 30.037 8.329 34.846 1.00 18.74 121 ASN A CA 1
ATOM 721 C C . ASN A 1 121 ? 30.302 9.394 33.774 1.00 18.42 121 ASN A C 1
ATOM 722 O O . ASN A 1 121 ? 30.201 9.086 32.580 1.00 17.83 121 ASN A O 1
ATOM 727 N N . GLU A 1 122 ? 30.662 10.619 34.171 1.00 17.74 122 GLU A N 1
ATOM 728 C CA . GLU A 1 122 ? 31.045 11.695 33.238 1.00 19.45 122 GLU A CA 1
ATOM 729 C C . GLU A 1 122 ? 29.920 12.034 32.252 1.00 18.89 122 GLU A C 1
ATOM 730 O O . GLU A 1 122 ? 30.147 12.227 31.047 1.00 17.16 122 GLU A O 1
ATOM 736 N N . LEU A 1 123 ? 28.688 12.084 32.769 1.00 16.48 123 LEU A N 1
ATOM 737 C CA . LEU A 1 123 ? 27.502 12.384 31.971 1.00 15.32 123 LEU A CA 1
ATOM 738 C C . LEU A 1 123 ? 27.149 13.861 32.097 1.00 15.37 123 LEU A C 1
ATOM 739 O O . LEU A 1 123 ? 27.504 14.526 33.076 1.00 17.02 123 LEU A O 1
ATOM 744 N N . ASP A 1 124 ? 26.403 14.364 31.109 1.00 14.80 124 ASP A N 1
ATOM 745 C CA . ASP A 1 124 ? 26.042 15.773 31.009 1.00 14.74 124 ASP A CA 1
ATOM 746 C C . ASP A 1 124 ? 24.589 16.032 31.415 1.00 14.68 124 ASP A C 1
ATOM 747 O O . ASP A 1 124 ? 24.138 17.203 31.407 1.00 14.17 124 ASP A O 1
ATOM 752 N N . GLY A 1 125 ? 23.849 14.981 31.736 1.00 12.61 125 GLY A N 1
ATOM 753 C CA . GLY A 1 125 ? 22.461 15.158 32.125 1.00 12.46 125 GLY A CA 1
ATOM 754 C C . GLY A 1 125 ? 21.710 13.842 32.143 1.00 13.11 125 GLY A C 1
ATOM 755 O O . GLY A 1 125 ? 22.291 12.759 32.009 1.00 12.94 125 GLY A O 1
ATOM 756 N N . CYS A 1 126 ? 20.390 13.955 32.298 1.00 11.66 126 CYS A N 1
ATOM 757 C CA . CYS A 1 126 ? 19.601 12.732 32.370 1.00 13.54 126 CYS A CA 1
ATOM 758 C C . CYS A 1 126 ? 18.207 13.013 31.850 1.00 11.84 126 CYS A C 1
ATOM 759 O O . CYS A 1 126 ? 17.711 14.154 31.871 1.00 11.63 126 CYS A O 1
ATOM 762 N N . ASP A 1 127 ? 17.591 11.948 31.371 1.00 10.41 127 ASP A N 1
ATOM 763 C CA . ASP A 1 127 ? 16.222 11.947 30.864 1.00 11.89 127 ASP A CA 1
ATOM 764 C C . ASP A 1 127 ? 15.401 11.023 31.756 1.00 11.27 127 ASP A C 1
ATOM 765 O O . ASP A 1 127 ? 15.776 9.861 31.939 1.00 12.29 127 ASP A O 1
ATOM 770 N N . ILE A 1 128 ? 14.298 11.502 32.316 1.00 11.13 128 ILE A N 1
ATOM 771 C CA . ILE A 1 128 ? 13.409 10.613 33.080 1.00 11.39 128 ILE A CA 1
ATOM 772 C C . ILE A 1 128 ? 12.401 10.011 32.114 1.00 12.60 128 ILE A C 1
ATOM 773 O O . ILE A 1 128 ? 11.649 10.744 31.467 1.00 12.58 128 ILE A O 1
ATOM 778 N N . ALA A 1 129 ? 12.388 8.678 32.010 1.00 11.65 129 ALA A N 1
ATOM 779 C CA . ALA A 1 129 ? 11.528 7.934 31.079 1.00 12.62 129 ALA A CA 1
ATOM 780 C C . ALA A 1 129 ? 10.594 7.085 31.945 1.00 14.71 129 ALA A C 1
ATOM 781 O O . ALA A 1 129 ? 10.866 5.923 32.258 1.00 14.45 129 ALA A O 1
ATOM 783 N N . TRP A 1 130 ? 9.507 7.705 32.391 1.00 12.98 130 TRP A N 1
ATOM 784 C CA . TRP A 1 130 ? 8.565 7.059 33.305 1.00 13.51 130 TRP A CA 1
ATOM 785 C C . TRP A 1 130 ? 7.367 6.613 32.479 1.00 15.34 130 TRP A C 1
ATOM 786 O O . TRP A 1 130 ? 6.640 7.446 31.937 1.00 16.14 130 TRP A O 1
ATOM 797 N N . ALA A 1 131 ? 7.201 5.307 32.315 1.00 14.44 131 ALA A N 1
ATOM 798 C CA . ALA A 1 131 ? 6.125 4.834 31.463 1.00 16.27 131 ALA A CA 1
ATOM 799 C C . ALA A 1 131 ? 5.144 3.969 32.283 1.00 19.99 131 ALA A C 1
ATOM 800 O O . ALA A 1 131 ? 5.330 2.756 32.369 1.00 18.10 131 ALA A O 1
ATOM 802 N N . PHE A 1 132 ? 4.100 4.557 32.871 1.00 16.70 132 PHE A N 1
ATOM 803 C CA . PHE A 1 132 ? 3.682 5.953 32.721 1.00 15.65 132 PHE A CA 1
ATOM 804 C C . PHE A 1 132 ? 3.180 6.480 34.070 1.00 17.10 132 PHE A C 1
ATOM 805 O O . PHE A 1 132 ? 2.562 5.717 34.850 1.00 19.59 132 PHE A O 1
ATOM 813 N N . PRO A 1 133 ? 3.344 7.767 34.349 1.00 15.23 133 PRO A N 1
ATOM 814 C CA . PRO A 1 133 ? 2.720 8.310 35.569 1.00 14.70 133 PRO A CA 1
ATOM 815 C C . PRO A 1 133 ? 1.189 8.210 35.503 1.00 16.81 133 PRO A C 1
ATOM 816 O O . PRO A 1 133 ? 0.581 8.482 34.467 1.00 19.23 133 PRO A O 1
ATOM 820 N N . THR A 1 134 ? 0.562 7.861 36.640 1.00 17.49 134 THR A N 1
ATOM 821 C CA . THR A 1 134 ? -0.895 7.823 36.776 1.00 16.44 134 THR A CA 1
ATOM 822 C C . THR A 1 134 ? -1.417 9.120 37.399 1.00 18.33 134 THR A C 1
ATOM 823 O O . THR A 1 134 ? -0.657 10.043 37.727 1.00 18.05 134 THR A O 1
ATOM 827 N N . SER A 1 135 ? -2.753 9.197 37.570 1.00 20.87 135 SER A N 1
ATOM 828 C CA . SER A 1 135 ? -3.321 10.393 38.182 1.00 22.07 135 SER A CA 1
ATOM 829 C C . SER A 1 135 ? -2.728 10.639 39.571 1.00 23.01 135 SER A C 1
ATOM 830 O O . SER A 1 135 ? -2.549 11.797 39.967 1.00 22.76 135 SER A O 1
ATOM 833 N N . SER A 1 136 ? -2.418 9.571 40.316 1.00 19.42 136 SER A N 1
ATOM 834 C CA . SER A 1 136 ? -1.827 9.711 41.650 1.00 23.68 136 SER A CA 1
ATOM 835 C C . SER A 1 136 ? -0.375 10.159 41.611 1.00 22.99 136 SER A C 1
ATOM 836 O O . SER A 1 136 ? 0.171 10.543 42.657 1.00 20.43 136 SER A O 1
ATOM 839 N N . ASP A 1 137 ? 0.261 10.090 40.443 1.00 19.83 137 ASP A N 1
ATOM 840 C CA . ASP A 1 137 ? 1.640 10.523 40.275 1.00 16.68 137 ASP A CA 1
ATOM 841 C C . ASP A 1 137 ? 1.780 11.934 39.728 1.00 17.26 137 ASP A C 1
ATOM 842 O O . ASP A 1 137 ? 2.902 12.465 39.707 1.00 16.18 137 ASP A O 1
ATOM 847 N N . LYS A 1 138 ? 0.702 12.533 39.233 1.00 17.46 138 LYS A N 1
ATOM 848 C CA . LYS A 1 138 ? 0.843 13.753 38.442 1.00 16.20 138 LYS A CA 1
ATOM 849 C C . LYS A 1 138 ? 1.600 14.835 39.206 1.00 19.55 138 LYS A C 1
ATOM 850 O O . LYS A 1 138 ? 2.543 15.429 38.671 1.00 17.25 138 LYS A O 1
ATOM 856 N N . ALA A 1 139 ? 1.187 15.133 40.442 1.00 16.86 139 ALA A N 1
ATOM 857 C CA . ALA A 1 139 ? 1.816 16.243 41.160 1.00 18.28 139 ALA A CA 1
ATOM 858 C C . ALA A 1 139 ? 3.192 15.861 41.696 1.00 16.77 139 ALA A C 1
ATOM 859 O O . ALA A 1 139 ? 4.120 16.686 41.678 1.00 18.25 139 ALA A O 1
ATOM 861 N N . ILE A 1 140 ? 3.358 14.627 42.186 1.00 17.10 140 ILE A N 1
ATOM 862 C CA . ILE A 1 140 ? 4.677 14.286 42.710 1.00 16.15 140 ILE A CA 1
ATOM 863 C C . ILE A 1 140 ? 5.700 14.210 41.579 1.00 16.86 140 ILE A C 1
ATOM 864 O O . ILE A 1 140 ? 6.890 14.393 41.826 1.00 17.50 140 ILE A O 1
ATOM 869 N N . PHE A 1 141 ? 5.286 13.872 40.358 1.00 15.58 141 PHE A N 1
ATOM 870 C CA . PHE A 1 141 ? 6.253 13.848 39.243 1.00 15.89 141 PHE A CA 1
ATOM 871 C C . PHE A 1 141 ? 6.838 15.241 39.019 1.00 15.18 141 PHE A C 1
ATOM 872 O O . PHE A 1 141 ? 8.055 15.403 38.822 1.00 13.67 141 PHE A O 1
ATOM 880 N N . VAL A 1 142 ? 5.981 16.255 39.069 1.00 14.12 142 VAL A N 1
ATOM 881 C CA . VAL A 1 142 ? 6.444 17.636 38.920 1.00 15.90 142 VAL A CA 1
ATOM 882 C C . VAL A 1 142 ? 7.397 18.027 40.053 1.00 16.44 142 VAL A C 1
ATOM 883 O O . VAL A 1 142 ? 8.424 18.659 39.811 1.00 13.67 142 VAL A O 1
ATOM 887 N N . THR A 1 143 ? 7.064 17.668 41.311 1.00 13.82 143 THR A N 1
ATOM 888 C CA . THR A 1 143 ? 7.962 17.978 42.422 1.00 15.05 143 THR A CA 1
ATOM 889 C C . THR A 1 143 ? 9.314 17.305 42.247 1.00 16.57 143 THR A C 1
ATOM 890 O O . THR A 1 143 ? 10.366 17.908 42.495 1.00 14.80 143 THR A O 1
ATOM 894 N N . PHE A 1 144 ? 9.299 16.041 41.826 1.00 14.69 144 PHE A N 1
ATOM 895 C CA . PHE A 1 144 ? 10.544 15.321 41.591 1.00 14.48 144 PHE A CA 1
ATOM 896 C C . PHE A 1 144 ? 11.395 16.023 40.548 1.00 14.02 144 PHE A C 1
ATOM 897 O O . PHE A 1 144 ? 12.605 16.212 40.754 1.00 13.45 144 PHE A O 1
ATOM 905 N N . LEU A 1 145 ? 10.798 16.403 39.421 1.00 12.75 145 LEU A N 1
ATOM 906 C CA . LEU A 1 145 ? 11.600 17.009 38.360 1.00 11.38 145 LEU A CA 1
ATOM 907 C C . LEU A 1 145 ? 12.124 18.378 38.789 1.00 14.32 145 LEU A C 1
ATOM 908 O O . LEU A 1 145 ? 13.277 18.722 38.507 1.00 13.92 145 LEU A O 1
ATOM 913 N N . ARG A 1 146 ? 11.292 19.158 39.493 1.00 13.72 146 ARG A N 1
ATOM 914 C CA . ARG A 1 146 ? 11.734 20.459 39.999 1.00 15.73 146 ARG A CA 1
ATOM 915 C C . ARG A 1 146 ? 12.911 20.291 40.948 1.00 15.47 146 ARG A C 1
ATOM 916 O O . ARG A 1 146 ? 13.907 21.012 40.859 1.00 14.59 146 ARG A O 1
ATOM 924 N N . ASP A 1 147 ? 12.792 19.363 41.899 1.00 13.11 147 ASP A N 1
ATOM 925 C CA . ASP A 1 147 ? 13.863 19.182 42.862 1.00 15.33 147 ASP A CA 1
ATOM 926 C C . ASP A 1 147 ? 15.097 18.600 42.197 1.00 13.73 147 ASP A C 1
ATOM 927 O O . ASP A 1 147 ? 16.221 18.859 42.629 1.00 14.77 147 ASP A O 1
ATOM 932 N N . LEU A 1 148 ? 14.907 17.739 41.206 1.00 13.82 148 LEU A N 1
ATOM 933 C CA . LEU A 1 148 ? 16.072 17.211 40.493 1.00 13.21 148 LEU A CA 1
ATOM 934 C C . LEU A 1 148 ? 16.791 18.332 39.753 1.00 12.61 148 LEU A C 1
ATOM 935 O O . LEU A 1 148 ? 18.023 18.429 39.793 1.00 12.60 148 LEU A O 1
ATOM 940 N N . LYS A 1 149 ? 16.044 19.194 39.070 1.00 13.96 149 LYS A N 1
ATOM 941 C CA . LYS A 1 149 ? 16.723 20.287 38.371 1.00 13.58 149 LYS A CA 1
ATOM 942 C C . LYS A 1 149 ? 17.513 21.149 39.343 1.00 14.16 149 LYS A C 1
ATOM 943 O O . LYS A 1 149 ? 18.606 21.596 39.015 1.00 13.65 149 LYS A O 1
ATOM 949 N N . LYS A 1 150 ? 16.965 21.423 40.535 1.00 14.46 150 LYS A N 1
ATOM 950 C CA . LYS A 1 150 ? 17.704 22.263 41.495 1.00 14.40 150 LYS A CA 1
ATOM 951 C C . LYS A 1 150 ? 19.043 21.661 41.835 1.00 15.37 150 LYS A C 1
ATOM 952 O O . LYS A 1 150 ? 20.047 22.392 41.989 1.00 14.42 150 LYS A O 1
ATOM 958 N N . ALA A 1 151 ? 19.088 20.316 41.950 1.00 13.41 151 ALA A N 1
ATOM 959 C CA . ALA A 1 151 ? 20.323 19.652 42.320 1.00 15.83 151 ALA A CA 1
ATOM 960 C C . ALA A 1 151 ? 21.305 19.634 41.158 1.00 15.44 151 ALA A C 1
ATOM 961 O O . ALA A 1 151 ? 22.511 19.629 41.381 1.00 15.62 151 ALA A O 1
ATOM 963 N N . MET A 1 152 ? 20.798 19.636 39.925 1.00 13.18 152 MET A N 1
ATOM 964 C CA . MET A 1 152 ? 21.618 19.581 38.721 1.00 11.79 152 MET A CA 1
ATOM 965 C C . MET A 1 152 ? 22.113 20.940 38.258 1.00 14.24 152 MET A C 1
ATOM 966 O O . MET A 1 152 ? 23.077 20.986 37.471 1.00 16.07 152 MET A O 1
ATOM 971 N N . ALA A 1 153 ? 21.473 22.036 38.705 1.00 13.36 153 ALA A N 1
ATOM 972 C CA . ALA A 1 153 ? 21.700 23.347 38.083 1.00 14.95 153 ALA A CA 1
ATOM 973 C C . ALA A 1 153 ? 23.140 23.862 38.215 1.00 14.85 153 ALA A C 1
ATOM 974 O O . ALA A 1 153 ? 23.641 24.429 37.233 1.00 15.84 153 ALA A O 1
ATOM 976 N N . PRO A 1 154 ? 23.845 23.728 39.355 1.00 15.55 154 PRO A N 1
ATOM 977 C CA . PRO A 1 154 ? 25.219 24.287 39.434 1.00 16.48 154 PRO A CA 1
ATOM 978 C C . PRO A 1 154 ? 26.172 23.726 38.399 1.00 17.12 154 PRO A C 1
ATOM 979 O O . PRO A 1 154 ? 27.054 24.454 37.912 1.00 15.87 154 PRO A O 1
ATOM 983 N N . SER A 1 155 ? 26.043 22.434 38.063 1.00 15.94 155 SER A N 1
ATOM 984 C CA . SER A 1 155 ? 26.910 21.820 37.058 1.00 14.05 155 SER A CA 1
ATOM 985 C C . SER A 1 155 ? 26.409 22.044 35.632 1.00 15.43 155 SER A C 1
ATOM 986 O O . SER A 1 155 ? 27.060 21.593 34.666 1.00 18.26 155 SER A O 1
ATOM 989 N N . GLY A 1 156 ? 25.260 22.686 35.465 1.00 14.42 156 GLY A N 1
ATOM 990 C CA . GLY A 1 156 ? 24.704 22.835 34.132 1.00 18.43 156 GLY A CA 1
ATOM 991 C C . GLY A 1 156 ? 24.210 21.530 33.521 1.00 16.99 156 GLY A C 1
ATOM 992 O O . GLY A 1 156 ? 24.050 21.445 32.299 1.00 17.40 156 GLY A O 1
ATOM 993 N N . ALA A 1 157 ? 23.967 20.507 34.317 1.00 15.42 157 ALA A N 1
ATOM 994 C CA . ALA A 1 157 ? 23.507 19.239 33.729 1.00 15.08 157 ALA A CA 1
ATOM 995 C C . ALA A 1 157 ? 22.108 19.408 33.138 1.00 14.91 157 ALA A C 1
ATOM 996 O O . ALA A 1 157 ? 21.233 20.046 33.744 1.00 16.01 157 ALA A O 1
ATOM 998 N N . VAL A 1 158 ? 21.885 18.814 31.965 1.00 12.97 158 VAL A N 1
ATOM 999 C CA . VAL A 1 158 ? 20.636 18.964 31.214 1.00 13.78 158 VAL A CA 1
ATOM 1000 C C . VAL A 1 158 ? 19.597 18.008 31.767 1.00 12.75 158 VAL A C 1
ATOM 1001 O O . VAL A 1 158 ? 19.878 16.815 31.883 1.00 13.08 158 VAL A O 1
ATOM 1005 N N . LEU A 1 159 ? 18.361 18.483 31.978 1.00 11.07 159 LEU A N 1
ATOM 1006 C CA . LEU A 1 159 ? 17.293 17.587 32.441 1.00 11.85 159 LEU A CA 1
ATOM 1007 C C . LEU A 1 159 ? 16.211 17.471 31.374 1.00 10.68 159 LEU A C 1
ATOM 1008 O O . LEU A 1 159 ? 15.729 18.482 30.860 1.00 12.37 159 LEU A O 1
ATOM 1013 N N . SER A 1 160 ? 15.828 16.239 31.019 1.00 10.36 160 SER A N 1
ATOM 1014 C CA . SER A 1 160 ? 14.701 16.107 30.119 1.00 11.94 160 SER A CA 1
ATOM 1015 C C . SER A 1 160 ? 13.774 15.035 30.659 1.00 11.17 160 SER A C 1
ATOM 1016 O O . SER A 1 160 ? 14.083 14.362 31.633 1.00 12.01 160 SER A O 1
ATOM 1019 N N . MET A 1 161 ? 12.609 14.897 30.027 1.00 11.07 161 MET A N 1
ATOM 1020 C CA . MET A 1 161 ? 11.778 13.739 30.314 1.00 11.25 161 MET A CA 1
ATOM 1021 C C . MET A 1 161 ? 11.041 13.380 29.031 1.00 12.29 161 MET A C 1
ATOM 1022 O O . MET A 1 161 ? 10.884 14.225 28.131 1.00 12.46 161 MET A O 1
ATOM 1027 N N . ALA A 1 162 ? 10.547 12.137 28.988 1.00 12.89 162 ALA A N 1
ATOM 1028 C CA . ALA A 1 162 ? 9.809 11.581 27.860 1.00 13.45 162 ALA A CA 1
ATOM 1029 C C . ALA A 1 162 ? 8.294 11.636 28.139 1.00 13.43 162 ALA A C 1
ATOM 1030 O O . ALA A 1 162 ? 7.827 11.295 29.237 1.00 13.57 162 ALA A O 1
ATOM 1032 N N . SER A 1 163 ? 7.523 12.122 27.173 1.00 12.39 163 SER A N 1
ATOM 1033 C CA A SER A 1 163 ? 6.091 12.270 27.381 0.53 13.52 163 SER A CA 1
ATOM 1034 C CA B SER A 1 163 ? 6.094 12.322 27.332 0.47 14.18 163 SER A CA 1
ATOM 1035 C C . SER A 1 163 ? 5.312 11.391 26.410 1.00 14.68 163 SER A C 1
ATOM 1036 O O . SER A 1 163 ? 5.790 11.030 25.331 1.00 12.44 163 SER A O 1
ATOM 1041 N N . ALA A 1 164 ? 4.082 11.040 26.833 1.00 13.18 164 ALA A N 1
ATOM 1042 C CA . ALA A 1 164 ? 3.259 10.071 26.122 1.00 13.01 164 ALA A CA 1
ATOM 1043 C C . ALA A 1 164 ? 2.560 10.725 24.929 1.00 13.05 164 ALA A C 1
ATOM 1044 O O . ALA A 1 164 ? 2.673 11.932 24.685 1.00 12.67 164 ALA A O 1
ATOM 1046 N N . ALA A 1 165 ? 1.807 9.917 24.173 1.00 13.43 165 ALA A N 1
ATOM 1047 C CA . ALA A 1 165 ? 1.285 10.368 22.886 1.00 15.07 165 ALA A CA 1
ATOM 1048 C C . ALA A 1 165 ? -0.230 10.407 22.786 1.00 14.74 165 ALA A C 1
ATOM 1049 O O . ALA A 1 165 ? -0.748 10.908 21.775 1.00 13.65 165 ALA A O 1
ATOM 1051 N N . SER A 1 166 ? -0.954 9.882 23.774 1.00 15.45 166 SER A N 1
ATOM 1052 C CA . SER A 1 166 ? -2.408 9.867 23.734 1.00 16.18 166 SER A CA 1
ATOM 1053 C C . SER A 1 166 ? -2.985 10.509 24.996 1.00 17.05 166 SER A C 1
ATOM 1054 O O . SER A 1 166 ? -2.357 10.533 26.066 1.00 15.36 166 SER A O 1
ATOM 1057 N N . ALA A 1 167 ? -4.225 10.987 24.870 1.00 13.80 167 ALA A N 1
ATOM 1058 C CA . ALA A 1 167 ? -4.894 11.577 26.028 1.00 17.05 167 ALA A CA 1
ATOM 1059 C C . ALA A 1 167 ? -5.089 10.553 27.134 1.00 18.15 167 ALA A C 1
ATOM 1060 O O . ALA A 1 167 ? -5.099 10.912 28.316 1.00 17.42 167 ALA A O 1
ATOM 1062 N N . PHE A 1 168 ? -5.246 9.270 26.761 1.00 17.71 168 PHE A N 1
ATOM 1063 C CA . PHE A 1 168 ? -5.385 8.187 27.732 1.00 19.33 168 PHE A CA 1
ATOM 1064 C C . PHE A 1 168 ? -4.330 8.274 28.827 1.00 21.68 168 PHE A C 1
ATOM 1065 O O . PHE A 1 168 ? -4.636 8.105 30.021 1.00 18.50 168 PHE A O 1
ATOM 1073 N N . TYR A 1 169 ? -3.079 8.545 28.444 1.00 17.88 169 TYR A N 1
ATOM 1074 C CA . TYR A 1 169 ? -1.994 8.675 29.409 1.00 15.93 169 TYR A CA 1
ATOM 1075 C C . TYR A 1 169 ? -1.739 10.121 29.798 1.00 15.29 169 TYR A C 1
ATOM 1076 O O . TYR A 1 169 ? -1.438 10.393 30.962 1.00 15.17 169 TYR A O 1
ATOM 1085 N N . LEU A 1 170 ? -1.841 11.048 28.845 1.00 14.21 170 LEU A N 1
ATOM 1086 C CA . LEU A 1 170 ? -1.422 12.431 29.095 1.00 14.76 170 LEU A CA 1
ATOM 1087 C C . LEU A 1 170 ? -2.349 13.138 30.077 1.00 16.24 170 LEU A C 1
ATOM 1088 O O . LEU A 1 170 ? -1.886 13.836 30.974 1.00 15.11 170 LEU A O 1
ATOM 1093 N N . ASP A 1 171 ? -3.673 12.980 29.921 1.00 14.73 171 ASP A N 1
ATOM 1094 C CA . ASP A 1 171 ? -4.575 13.760 30.775 1.00 16.48 171 ASP A CA 1
ATOM 1095 C C . ASP A 1 171 ? -4.449 13.400 32.245 1.00 17.62 171 ASP A C 1
ATOM 1096 O O . ASP A 1 171 ? -4.359 14.325 33.083 1.00 18.92 171 ASP A O 1
ATOM 1101 N N . PRO A 1 172 ? -4.417 12.121 32.638 1.00 17.79 172 PRO A N 1
ATOM 1102 C CA . PRO A 1 172 ? -4.263 11.829 34.076 1.00 19.47 172 PRO A CA 1
ATOM 1103 C C . PRO A 1 172 ? -2.873 12.081 34.628 1.00 16.35 172 PRO A C 1
ATOM 1104 O O . PRO A 1 172 ? -2.763 12.585 35.748 1.00 18.14 172 PRO A O 1
ATOM 1108 N N . GLY A 1 173 ? -1.799 11.765 33.878 1.00 16.43 173 GLY A N 1
ATOM 1109 C CA . GLY A 1 173 ? -0.487 11.634 34.495 1.00 16.93 173 GLY A CA 1
ATOM 1110 C C . GLY A 1 173 ? 0.453 12.814 34.320 1.00 15.52 173 GLY A C 1
ATOM 1111 O O . GLY A 1 173 ? 1.452 12.899 35.039 1.00 14.96 173 GLY A O 1
ATOM 1112 N N . TYR A 1 174 ? 0.163 13.717 33.391 1.00 15.18 174 TYR A N 1
ATOM 1113 C CA . TYR A 1 174 ? 1.151 14.715 32.941 1.00 15.45 174 TYR A CA 1
ATOM 1114 C C . TYR A 1 174 ? 0.610 16.129 33.129 1.00 16.40 174 TYR A C 1
ATOM 1115 O O . TYR A 1 174 ? -0.311 16.559 32.406 1.00 16.90 174 TYR A O 1
ATOM 1124 N N . ASP A 1 175 ? 1.234 16.884 34.027 1.00 15.16 175 ASP A N 1
ATOM 1125 C CA . ASP A 1 175 ? 0.909 18.290 34.222 1.00 14.87 175 ASP A CA 1
ATOM 1126 C C . ASP A 1 175 ? 2.014 18.910 33.373 1.00 14.72 175 ASP A C 1
ATOM 1127 O O . ASP A 1 175 ? 3.124 19.131 33.857 1.00 15.35 175 ASP A O 1
ATOM 1132 N N . LEU A 1 176 ? 1.722 19.161 32.098 1.00 14.10 176 LEU A N 1
ATOM 1133 C CA . LEU A 1 176 ? 2.729 19.649 31.160 1.00 15.83 176 LEU A CA 1
ATOM 1134 C C . LEU A 1 176 ? 3.259 21.029 31.541 1.00 15.57 176 LEU A C 1
ATOM 1135 O O . LEU A 1 176 ? 4.475 21.228 31.458 1.00 14.49 176 LEU A O 1
ATOM 1140 N N . PRO A 1 177 ? 2.464 21.988 32.026 1.00 16.21 177 PRO A N 1
ATOM 1141 C CA . PRO A 1 177 ? 3.095 23.255 32.482 1.00 16.85 177 PRO A CA 1
ATOM 1142 C C . PRO A 1 177 ? 4.055 23.063 33.650 1.00 16.32 177 PRO A C 1
ATOM 1143 O O . PRO A 1 177 ? 5.147 23.652 33.672 1.00 17.21 177 PRO A O 1
ATOM 1147 N N . GLY A 1 178 ? 3.687 22.233 34.625 1.00 15.54 178 GLY A N 1
ATOM 1148 C CA . GLY A 1 178 ? 4.593 21.972 35.738 1.00 16.69 178 GLY A CA 1
ATOM 1149 C C . GLY A 1 178 ? 5.874 21.281 35.294 1.00 14.44 178 GLY A C 1
ATOM 1150 O O . GLY A 1 178 ? 6.969 21.652 35.725 1.00 14.15 178 GLY A O 1
ATOM 1151 N N . ILE A 1 179 ? 5.744 20.266 34.430 1.00 14.72 179 ILE A N 1
ATOM 1152 C CA . ILE A 1 179 ? 6.911 19.579 33.875 1.00 13.54 179 ILE A CA 1
ATOM 1153 C C . ILE A 1 179 ? 7.809 20.576 33.160 1.00 13.62 179 ILE A C 1
ATOM 1154 O O . ILE A 1 179 ? 9.022 20.603 33.366 1.00 13.71 179 ILE A O 1
ATOM 1159 N N . GLU A 1 180 ? 7.218 21.382 32.279 1.00 13.39 180 GLU A N 1
ATOM 1160 C CA . GLU A 1 180 ? 7.971 22.383 31.517 1.00 15.40 180 GLU A CA 1
ATOM 1161 C C . GLU A 1 180 ? 8.777 23.313 32.418 1.00 15.59 180 GLU A C 1
ATOM 1162 O O . GLU A 1 180 ? 9.909 23.704 32.082 1.00 17.15 180 GLU A O 1
ATOM 1168 N N . SER A 1 181 ? 8.206 23.682 33.559 1.00 14.69 181 SER A N 1
ATOM 1169 C CA . SER A 1 181 ? 8.851 24.603 34.487 1.00 17.00 181 SER A CA 1
ATOM 1170 C C . SER A 1 181 ? 10.092 24.002 35.126 1.00 18.06 181 SER A C 1
ATOM 1171 O O . SER A 1 181 ? 10.916 24.747 35.683 1.00 19.32 181 SER A O 1
ATOM 1174 N N . ALA A 1 182 ? 10.255 22.685 35.044 1.00 14.28 182 ALA A N 1
ATOM 1175 C CA . ALA A 1 182 ? 11.376 21.979 35.629 1.00 15.53 182 ALA A CA 1
ATOM 1176 C C . ALA A 1 182 ? 12.444 21.600 34.630 1.00 15.61 182 ALA A C 1
ATOM 1177 O O . ALA A 1 182 ? 13.616 21.589 34.988 1.00 15.67 182 ALA A O 1
ATOM 1179 N N . VAL A 1 183 ? 12.076 21.241 33.399 1.00 14.21 183 VAL A N 1
ATOM 1180 C CA . VAL A 1 183 ? 13.018 20.528 32.539 1.00 15.61 183 VAL A CA 1
ATOM 1181 C C . VAL A 1 183 ? 13.536 21.483 31.475 1.00 13.82 183 VAL A C 1
ATOM 1182 O O . VAL A 1 183 ? 12.961 22.546 31.231 1.00 14.51 183 VAL A O 1
ATOM 1186 N N . ASP A 1 184 ? 14.684 21.108 30.869 1.00 11.99 184 ASP A N 1
ATOM 1187 C CA . ASP A 1 184 ? 15.248 21.815 29.732 1.00 14.24 184 ASP A CA 1
ATOM 1188 C C . ASP A 1 184 ? 14.488 21.503 28.451 1.00 14.49 184 ASP A C 1
ATOM 1189 O O . ASP A 1 184 ? 14.306 22.400 27.615 1.00 13.71 184 ASP A O 1
ATOM 1194 N N . PHE A 1 185 ? 13.999 20.273 28.301 1.00 13.02 185 PHE A N 1
ATOM 1195 C CA . PHE A 1 185 ? 13.128 19.979 27.167 1.00 13.53 185 PHE A CA 1
ATOM 1196 C C . PHE A 1 185 ? 12.352 18.691 27.424 1.00 12.68 185 PHE A C 1
ATOM 1197 O O . PHE A 1 185 ? 12.684 17.898 28.309 1.00 10.89 185 PHE A O 1
ATOM 1205 N N . ILE A 1 186 ? 11.293 18.524 26.633 1.00 11.68 186 ILE A N 1
ATOM 1206 C CA . ILE A 1 186 ? 10.353 17.411 26.738 1.00 12.42 186 ILE A CA 1
ATOM 1207 C C . ILE A 1 186 ? 10.476 16.606 25.455 1.00 12.62 186 ILE A C 1
ATOM 1208 O O . ILE A 1 186 ? 10.313 17.162 24.364 1.00 11.75 186 ILE A O 1
ATOM 1213 N N . ASN A 1 187 ? 10.763 15.306 25.582 1.00 11.71 187 ASN A N 1
ATOM 1214 C CA . ASN A 1 187 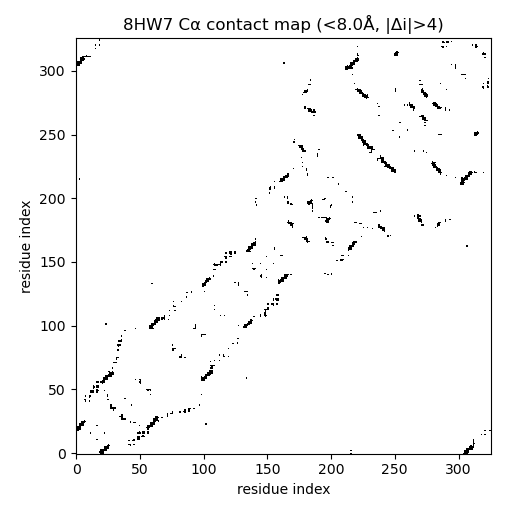? 10.886 14.409 24.424 1.00 12.39 187 ASN A CA 1
ATOM 1215 C C . ASN A 1 187 ? 9.531 13.729 24.183 1.00 12.54 187 ASN A C 1
ATOM 1216 O O . ASN A 1 187 ? 9.161 12.785 24.885 1.00 12.43 187 ASN A O 1
ATOM 1221 N N . VAL A 1 188 ? 8.785 14.203 23.197 1.00 11.93 188 VAL A N 1
ATOM 1222 C CA . VAL A 1 188 ? 7.409 13.740 22.986 1.00 13.04 188 VAL A CA 1
ATOM 1223 C C . VAL A 1 188 ? 7.432 12.478 22.114 1.00 12.21 188 VAL A C 1
ATOM 1224 O O . VAL A 1 188 ? 7.884 12.503 20.964 1.00 12.57 188 VAL A O 1
ATOM 1228 N N . MET A 1 189 ? 6.922 11.362 22.640 1.00 11.91 189 MET A N 1
ATOM 1229 C CA . MET A 1 189 ? 7.086 10.063 21.970 1.00 12.35 189 MET A CA 1
ATOM 1230 C C . MET A 1 189 ? 5.971 9.812 20.944 1.00 13.38 189 MET A C 1
ATOM 1231 O O . MET A 1 189 ? 5.040 9.027 21.171 1.00 14.21 189 MET A O 1
ATOM 1236 N N . CYS A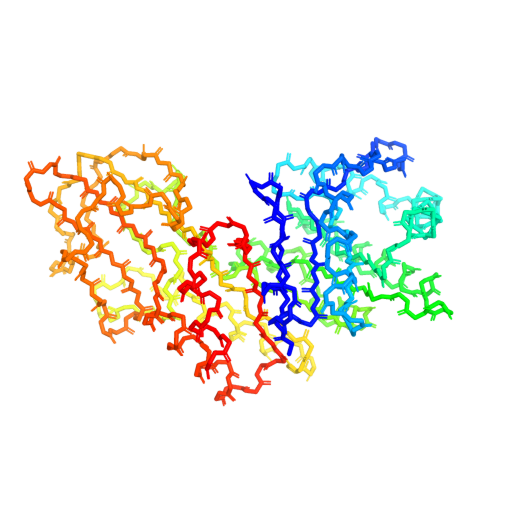 1 190 ? 6.114 10.445 19.765 1.00 13.16 190 CYS A N 1
ATOM 1237 C CA . CYS A 1 190 ? 5.109 10.400 18.696 1.00 11.33 190 CYS A CA 1
ATOM 1238 C C . CYS A 1 190 ? 5.296 9.152 17.836 1.00 12.94 190 CYS A C 1
ATOM 1239 O O . CYS A 1 190 ? 5.626 9.218 16.653 1.00 12.60 190 CYS A O 1
ATOM 1242 N N . TYR A 1 191 ? 5.018 7.999 18.441 1.00 11.48 191 TYR A N 1
ATOM 1243 C CA . TYR A 1 191 ? 5.114 6.707 17.762 1.00 10.76 191 TYR A CA 1
ATOM 1244 C C . TYR A 1 191 ? 4.389 5.682 18.645 1.00 12.40 191 TYR A C 1
ATOM 1245 O O . TYR A 1 191 ? 3.801 6.034 19.686 1.00 12.53 191 TYR A O 1
ATOM 1254 N N . ASP A 1 192 ? 4.392 4.413 18.209 1.00 11.14 192 ASP A N 1
ATOM 1255 C CA . ASP A 1 192 ? 3.631 3.348 18.880 1.00 11.81 192 ASP A CA 1
ATOM 1256 C C . ASP A 1 192 ? 2.144 3.686 18.885 1.00 13.86 192 ASP A C 1
ATOM 1257 O O . ASP A 1 192 ? 1.423 3.386 19.853 1.00 15.05 192 ASP A O 1
ATOM 1262 N N . TYR A 1 193 ? 1.668 4.279 17.783 1.00 12.82 193 TYR A N 1
ATOM 1263 C CA . TYR A 1 193 ? 0.217 4.559 17.684 1.00 14.41 193 TYR A CA 1
ATOM 1264 C C . TYR A 1 193 ? -0.564 3.281 17.397 1.00 14.62 193 TYR A C 1
ATOM 1265 O O . TYR A 1 193 ? -1.730 3.160 17.791 1.00 13.54 193 TYR A O 1
ATOM 1274 N N . TYR A 1 194 ? 0.062 2.332 16.689 1.00 13.44 194 TYR A N 1
ATOM 1275 C CA . TYR A 1 194 ? -0.447 0.971 16.492 1.00 14.21 194 TYR A CA 1
ATOM 1276 C C . TYR A 1 194 ? 0.588 -0.008 17.021 1.00 15.33 194 TYR A C 1
ATOM 1277 O O . TYR A 1 194 ? 1.779 0.314 17.105 1.00 13.43 194 TYR A O 1
ATOM 1286 N N . GLY A 1 195 ? 0.158 -1.210 17.378 1.00 15.58 195 GLY A N 1
ATOM 1287 C CA . GLY A 1 195 ? 1.114 -2.156 17.913 1.00 15.57 195 GLY A CA 1
ATOM 1288 C C . GLY A 1 195 ? 0.485 -3.500 18.227 1.00 16.52 195 GLY A C 1
ATOM 1289 O O . GLY A 1 195 ? -0.569 -3.861 17.690 1.00 15.74 195 GLY A O 1
ATOM 1290 N N . SER A 1 196 ? 1.152 -4.212 19.123 1.00 15.93 196 SER A N 1
ATOM 1291 C CA . SER A 1 196 ? 0.773 -5.591 19.429 1.00 18.03 196 SER A CA 1
ATOM 1292 C C . SER A 1 196 ? -0.564 -5.668 20.136 1.00 21.41 196 SER A C 1
ATOM 1293 O O . SER A 1 196 ? -1.238 -6.709 20.055 1.00 22.11 196 SER A O 1
ATOM 1296 N N . TRP A 1 197 ? -0.990 -4.578 20.778 1.00 18.05 197 TRP A N 1
ATOM 1297 C CA . TRP A 1 197 ? -2.292 -4.514 21.446 1.00 19.18 197 TRP A CA 1
ATOM 1298 C C . TRP A 1 197 ? -3.432 -4.235 20.480 1.00 21.86 197 TRP A C 1
ATOM 1299 O O . TRP A 1 197 ? -4.599 -4.324 20.882 1.00 23.58 197 TRP A O 1
ATOM 1310 N N . THR A 1 198 ? -3.142 -3.863 19.232 1.00 18.83 198 THR A N 1
ATOM 1311 C CA . THR A 1 198 ? -4.196 -3.389 18.341 1.00 20.82 198 THR A CA 1
ATOM 1312 C C . THR A 1 198 ? -5.024 -4.562 17.840 1.00 22.97 198 THR A C 1
ATOM 1313 O O . THR A 1 198 ? -4.479 -5.551 17.343 1.00 22.79 198 THR A O 1
ATOM 1317 N N . LYS A 1 199 ? -6.348 -4.470 18.020 1.00 22.62 199 LYS A N 1
ATOM 1318 C CA . LYS A 1 199 ? -7.249 -5.554 17.633 1.00 24.95 199 LYS A CA 1
ATOM 1319 C C . LYS A 1 199 ? -8.086 -5.229 16.410 1.00 24.10 199 LYS A C 1
ATOM 1320 O O . LYS A 1 199 ? -8.725 -6.125 15.866 1.00 25.49 199 LYS A O 1
ATOM 1326 N N . THR A 1 200 ? -8.074 -3.993 15.939 1.00 21.62 200 THR A N 1
ATOM 1327 C CA . THR A 1 200 ? -9.028 -3.584 14.922 1.00 23.90 200 THR A CA 1
ATOM 1328 C C . THR A 1 200 ? -8.517 -3.764 13.494 1.00 24.16 200 THR A C 1
ATOM 1329 O O . THR A 1 200 ? -9.262 -4.245 12.636 1.00 19.82 200 THR A O 1
ATOM 1333 N N . SER A 1 201 ? -7.270 -3.363 13.204 1.00 20.47 201 SER A N 1
ATOM 1334 C CA . SER A 1 201 ? -6.747 -3.387 11.842 1.00 19.51 201 SER A CA 1
ATOM 1335 C C . SER A 1 201 ? -5.249 -3.138 11.941 1.00 17.85 201 SER A C 1
ATOM 1336 O O . SER A 1 201 ? -4.742 -2.817 13.013 1.00 17.94 201 SER A O 1
ATOM 1339 N N . THR A 1 202 ? -4.546 -3.304 10.815 1.00 16.47 202 THR A N 1
ATOM 1340 C CA . THR A 1 202 ? -3.228 -2.693 10.736 1.00 16.94 202 THR A CA 1
ATOM 1341 C C . THR A 1 202 ? -3.361 -1.179 10.769 1.00 15.51 202 THR A C 1
ATOM 1342 O O . THR A 1 202 ? -4.452 -0.600 10.628 1.00 16.60 202 THR A O 1
ATOM 1346 N N . GLY A 1 203 ? -2.235 -0.529 10.929 1.00 14.41 203 GLY A N 1
ATOM 1347 C CA . GLY A 1 203 ? -2.235 0.913 10.900 1.00 14.65 203 GLY A CA 1
ATOM 1348 C C . GLY A 1 203 ? -0.826 1.427 11.102 1.00 14.21 203 GLY A C 1
ATOM 1349 O O . GLY A 1 203 ? 0.111 0.647 11.324 1.00 13.86 203 GLY A O 1
ATOM 1350 N N . PRO A 1 204 ? -0.645 2.744 11.005 1.00 12.99 204 PRO A N 1
ATOM 1351 C CA . PRO A 1 204 ? 0.715 3.323 11.010 1.00 13.86 204 PRO A CA 1
ATOM 1352 C C . PRO A 1 204 ? 1.324 3.446 12.415 1.00 11.77 204 PRO A C 1
ATOM 1353 O O . PRO A 1 204 ? 0.694 3.933 13.362 1.00 13.24 204 PRO A O 1
ATOM 1357 N N . ASN A 1 205 ? 2.576 3.011 12.540 1.00 13.07 205 ASN A N 1
ATOM 1358 C CA . ASN A 1 205 ? 3.291 3.178 13.799 1.00 13.14 205 ASN A CA 1
ATOM 1359 C C . ASN A 1 205 ? 3.460 4.656 14.146 1.00 11.95 205 ASN A C 1
ATOM 1360 O O . ASN A 1 205 ? 3.368 5.037 15.316 1.00 13.22 205 ASN A O 1
ATOM 1365 N N . SER A 1 206 ? 3.684 5.512 13.137 1.00 11.32 206 SER A N 1
ATOM 1366 C CA . SER A 1 206 ? 4.019 6.904 13.417 1.00 12.12 206 SER A CA 1
ATOM 1367 C C . SER A 1 206 ? 3.724 7.757 12.191 1.00 13.25 206 SER A C 1
ATOM 1368 O O . SER A 1 206 ? 4.651 8.197 11.512 1.00 12.00 206 SER A O 1
ATOM 1371 N N . PRO A 1 207 ? 2.462 7.966 11.845 1.00 13.87 207 PRO A N 1
ATOM 1372 C CA . PRO A 1 207 ? 2.145 8.884 10.752 1.00 12.51 207 PRO A CA 1
ATOM 1373 C C . PRO A 1 207 ? 2.323 10.307 11.247 1.00 14.81 207 PRO A C 1
ATOM 1374 O O . PRO A 1 207 ? 2.260 10.585 12.446 1.00 12.66 207 PRO A O 1
ATOM 1378 N N . LEU A 1 208 ? 2.504 11.231 10.296 1.00 11.36 208 LEU A N 1
ATOM 1379 C CA . LEU A 1 208 ? 2.500 12.622 10.715 1.00 13.73 208 LEU A CA 1
ATOM 1380 C C . LEU A 1 208 ? 1.079 13.129 10.951 1.00 13.56 208 LEU A C 1
ATOM 1381 O O . LEU A 1 208 ? 0.833 13.854 11.927 1.00 13.03 208 LEU A O 1
ATOM 1386 N N . PHE A 1 209 ? 0.129 12.763 10.072 1.00 13.52 209 PHE A N 1
ATOM 1387 C CA . PHE A 1 209 ? -1.225 13.305 10.148 1.00 13.79 209 PHE A CA 1
ATOM 1388 C C . PHE A 1 209 ? -2.257 12.178 10.133 1.00 15.18 209 PHE A C 1
ATOM 1389 O O . PHE A 1 209 ? -1.963 11.015 9.785 1.00 14.03 209 PHE A O 1
ATOM 1397 N N . LYS A 1 210 ? -3.482 12.547 10.514 1.00 14.89 210 LYS A N 1
ATOM 1398 C CA . LYS A 1 210 ? -4.658 11.748 10.145 1.00 13.15 210 LYS A CA 1
ATOM 1399 C C . LYS A 1 210 ? -4.653 11.504 8.637 1.00 15.94 210 LYS A C 1
ATOM 1400 O O . LYS A 1 210 ? -4.259 12.378 7.860 1.00 16.23 210 LYS A O 1
ATOM 1406 N N . GLY A 1 211 ? -5.072 10.303 8.228 1.00 17.08 211 GLY A N 1
ATOM 1407 C CA . GLY A 1 211 ? -4.916 9.858 6.847 1.00 16.49 211 GLY A CA 1
ATOM 1408 C C . GLY A 1 211 ? -6.156 9.996 5.983 1.00 19.89 211 GLY A C 1
ATOM 1409 O O . GLY A 1 211 ? -6.401 9.153 5.124 1.00 22.38 211 GLY A O 1
ATOM 1410 N N . GLY A 1 212 ? -6.933 11.041 6.172 1.00 19.43 212 GLY A N 1
ATOM 1411 C CA . GLY A 1 212 ? -8.067 11.262 5.291 1.00 21.15 212 GLY A CA 1
ATOM 1412 C C . GLY A 1 212 ? -9.318 10.554 5.769 1.00 22.90 212 GLY A C 1
ATOM 1413 O O . GLY A 1 212 ? -9.409 10.075 6.894 1.00 19.45 212 GLY A O 1
ATOM 1414 N N . SER A 1 213 ? -10.302 10.468 4.876 1.00 24.78 213 SER A N 1
ATOM 1415 C CA . SER A 1 213 ? -11.636 10.052 5.320 1.00 25.97 213 SER A CA 1
ATOM 1416 C C . SER A 1 213 ? -11.705 8.576 5.696 1.00 22.60 213 SER A C 1
ATOM 1417 O O . SER A 1 213 ? -12.617 8.186 6.438 1.00 23.66 213 SER A O 1
ATOM 1420 N N . ALA A 1 214 ? -10.775 7.740 5.224 1.00 19.27 214 ALA A N 1
ATOM 1421 C CA . ALA A 1 214 ? -10.814 6.330 5.619 1.00 21.40 214 ALA A CA 1
ATOM 1422 C C . ALA A 1 214 ? -10.169 6.080 6.980 1.00 18.80 214 ALA A C 1
ATOM 1423 O O . ALA A 1 214 ? -10.237 4.954 7.495 1.00 18.48 214 ALA A O 1
ATOM 1425 N N . ASP A 1 215 ? -9.523 7.078 7.545 1.00 15.76 215 ASP A N 1
ATOM 1426 C CA . ASP A 1 215 ? -8.806 6.892 8.798 1.00 14.63 215 ASP A CA 1
ATOM 1427 C C . ASP A 1 215 ? -9.821 6.771 9.925 1.00 16.60 215 ASP A C 1
ATOM 1428 O O . ASP A 1 215 ? -10.584 7.725 10.159 1.00 17.74 215 ASP A O 1
ATOM 1433 N N . PRO A 1 216 ? -9.832 5.669 10.678 1.00 16.28 216 PRO A N 1
ATOM 1434 C CA . PRO A 1 216 ? -10.791 5.527 11.791 1.00 16.47 216 PRO A CA 1
ATOM 1435 C C . PRO A 1 216 ? -10.454 6.351 13.024 1.00 17.70 216 PRO A C 1
ATOM 1436 O O . PRO A 1 216 ? -11.250 6.361 13.975 1.00 15.40 216 PRO A O 1
ATOM 1440 N N . SER A 1 217 ? -9.330 7.070 13.028 1.00 17.53 217 SER A N 1
ATOM 1441 C CA . SER A 1 217 ? -8.851 7.787 14.201 1.00 15.79 217 SER A CA 1
ATOM 1442 C C . SER A 1 217 ? -8.518 9.219 13.825 1.00 14.47 217 SER A C 1
ATOM 1443 O O . SER A 1 217 ? -7.933 9.470 12.768 1.00 15.40 217 SER A O 1
ATOM 1446 N N . ASP A 1 218 ? -8.912 10.157 14.685 1.00 13.89 218 ASP A N 1
ATOM 1447 C CA . ASP A 1 218 ? -8.445 11.534 14.577 1.00 15.60 218 ASP A CA 1
ATOM 1448 C C . ASP A 1 218 ? -7.156 11.795 15.362 1.00 16.06 218 ASP A C 1
ATOM 1449 O O . ASP A 1 218 ? -6.549 12.853 15.201 1.00 15.00 218 ASP A O 1
ATOM 1454 N N . THR A 1 219 ? -6.784 10.919 16.283 1.00 13.72 219 THR A N 1
ATOM 1455 C CA . THR A 1 219 ? -5.779 11.267 17.283 1.00 13.22 219 THR A CA 1
ATOM 1456 C C . THR A 1 219 ? -4.504 10.430 17.209 1.00 14.59 219 THR A C 1
ATOM 1457 O O . THR A 1 219 ? -3.512 10.792 17.865 1.00 14.91 219 THR A O 1
ATOM 1461 N N . LEU A 1 220 ? -4.483 9.318 16.460 1.00 12.17 220 LEU A N 1
ATOM 1462 C CA . LEU A 1 220 ? -3.318 8.429 16.463 1.00 13.07 220 LEU A CA 1
ATOM 1463 C C . LEU A 1 220 ? -2.254 8.896 15.450 1.00 12.47 220 LEU A C 1
ATOM 1464 O O . LEU A 1 220 ? -1.824 8.165 14.566 1.00 13.94 220 LEU A O 1
ATOM 1469 N N . ASN A 1 221 ? -1.825 10.151 15.596 1.00 11.83 221 ASN A N 1
ATOM 1470 C CA . ASN A 1 221 ? -0.856 10.701 14.653 1.00 12.48 221 ASN A CA 1
ATOM 1471 C C . ASN A 1 221 ? -0.030 11.758 15.357 1.00 13.21 221 ASN A C 1
ATOM 1472 O O . ASN A 1 221 ? -0.441 12.310 16.384 1.00 12.22 221 ASN A O 1
ATOM 1477 N N . SER A 1 222 ? 1.153 12.042 14.791 1.00 11.95 222 SER A N 1
ATOM 1478 C CA . SER A 1 222 ? 2.108 12.921 15.476 1.00 12.07 222 SER A CA 1
ATOM 1479 C C . SER A 1 222 ? 1.559 14.332 15.605 1.00 13.30 222 SER A C 1
ATOM 1480 O O . SER A 1 222 ? 1.807 15.012 16.605 1.00 12.50 222 SER A O 1
ATOM 1483 N N . ASN A 1 223 ? 0.836 14.792 14.584 1.00 13.22 223 ASN A N 1
ATOM 1484 C CA . ASN A 1 223 ? 0.290 16.147 14.604 1.00 14.90 223 ASN A CA 1
ATOM 1485 C C . ASN A 1 223 ? -0.703 16.323 15.751 1.00 15.64 223 ASN A C 1
ATOM 1486 O O . ASN A 1 223 ? -0.667 17.342 16.460 1.00 13.99 223 ASN A O 1
ATOM 1491 N N . TRP A 1 224 ? -1.561 15.327 15.987 1.00 13.56 224 TRP A N 1
ATOM 1492 C CA . TRP A 1 224 ? -2.497 15.448 17.104 1.00 13.16 224 TRP A CA 1
ATOM 1493 C C . TRP A 1 224 ? -1.725 15.512 18.422 1.00 14.77 224 TRP A C 1
ATOM 1494 O O . TRP A 1 224 ? -2.004 16.358 19.287 1.00 13.71 224 TRP A O 1
ATOM 1505 N N . THR A 1 225 ? -0.727 14.617 18.585 1.00 12.91 225 THR A N 1
ATOM 1506 C CA . THR A 1 225 ? 0.037 14.590 19.830 1.00 14.14 225 THR A CA 1
ATOM 1507 C C . THR A 1 225 ? 0.782 15.909 20.044 1.00 12.68 225 THR A C 1
ATOM 1508 O O . THR A 1 225 ? 0.795 16.456 21.152 1.00 11.92 225 THR A O 1
ATOM 1512 N N . MET A 1 226 ? 1.391 16.446 18.999 1.00 12.77 226 MET A N 1
ATOM 1513 C CA . MET A 1 226 ? 2.136 17.691 19.190 1.00 11.83 226 MET A CA 1
ATOM 1514 C C . MET A 1 226 ? 1.196 18.856 19.459 1.00 15.58 226 MET A C 1
ATOM 1515 O O . MET A 1 226 ? 1.469 19.698 20.319 1.00 15.35 226 MET A O 1
ATOM 1520 N N . ASN A 1 227 ? 0.070 18.920 18.741 1.00 13.21 227 ASN A N 1
ATOM 1521 C CA . ASN A 1 227 ? -0.907 19.965 19.040 1.00 16.09 227 ASN A CA 1
ATOM 1522 C C . ASN A 1 227 ? -1.388 19.907 20.477 1.00 16.07 227 ASN A C 1
ATOM 1523 O O . ASN A 1 227 ? -1.571 20.952 21.116 1.00 16.42 227 ASN A O 1
ATOM 1528 N N . TYR A 1 228 ? -1.633 18.708 21.000 1.00 14.85 228 TYR A N 1
ATOM 1529 C CA . TYR A 1 228 ? -2.014 18.586 22.408 1.00 16.13 228 TYR A CA 1
ATOM 1530 C C . TYR A 1 228 ? -0.974 19.265 23.292 1.00 15.96 228 TYR A C 1
ATOM 1531 O O . TYR A 1 228 ? -1.318 20.024 24.221 1.00 17.04 228 TYR A O 1
ATOM 1540 N N . HIS A 1 229 ? 0.311 18.973 23.029 1.00 14.14 229 HIS A N 1
ATOM 1541 C CA . HIS A 1 229 ? 1.381 19.594 23.809 1.00 14.73 229 HIS A CA 1
ATOM 1542 C C . HIS A 1 229 ? 1.442 21.107 23.575 1.00 15.80 229 HIS A C 1
ATOM 1543 O O . HIS A 1 229 ? 1.634 21.875 24.525 1.00 15.39 229 HIS A O 1
ATOM 1550 N N . LEU A 1 230 ? 1.325 21.541 22.320 1.00 15.27 230 LEU A N 1
ATOM 1551 C CA . LEU A 1 230 ? 1.407 22.968 22.013 1.00 14.56 230 LEU A CA 1
ATOM 1552 C C . LEU A 1 230 ? 0.327 23.771 22.737 1.00 18.57 230 LEU A C 1
ATOM 1553 O O . LEU A 1 230 ? 0.569 24.924 23.128 1.00 21.28 230 LEU A O 1
ATOM 1558 N N . MET A 1 231 ? -0.870 23.205 22.900 1.00 18.18 231 MET A N 1
ATOM 1559 C CA . MET A 1 231 ? -1.932 23.911 23.608 1.00 19.56 231 MET A CA 1
ATOM 1560 C C . MET A 1 231 ? -1.748 23.940 25.112 1.00 22.51 231 MET A C 1
ATOM 1561 O O . MET A 1 231 ? -2.443 24.716 25.779 1.00 24.39 231 MET A O 1
ATOM 1566 N N . LYS A 1 232 ? -0.873 23.111 25.670 1.00 19.97 232 LYS A N 1
ATOM 1567 C CA . LYS A 1 232 ? -0.687 23.067 27.111 1.00 19.96 232 LYS A CA 1
ATOM 1568 C C . LYS A 1 232 ? 0.569 23.793 27.592 1.00 20.58 232 LYS A C 1
ATOM 1569 O O . LYS A 1 232 ? 0.556 24.333 28.703 1.00 20.10 232 LYS A O 1
ATOM 1575 N N . VAL A 1 233 ? 1.686 23.745 26.833 1.00 16.54 233 VAL A N 1
ATOM 1576 C CA . VAL A 1 233 ? 2.948 24.313 27.316 1.00 15.64 233 VAL A CA 1
ATOM 1577 C C . VAL A 1 233 ? 3.010 25.808 27.025 1.00 18.53 233 VAL A C 1
ATOM 1578 O O . VAL A 1 233 ? 2.358 26.343 26.129 1.00 19.00 233 VAL A O 1
ATOM 1582 N N . TYR A 1 234 ? 3.850 26.484 27.793 1.00 17.55 234 TYR A N 1
ATOM 1583 C CA . TYR A 1 234 ? 4.046 27.914 27.608 1.00 17.49 234 TYR A CA 1
ATOM 1584 C C . TYR A 1 234 ? 4.925 28.196 26.401 1.00 16.26 234 TYR A C 1
ATOM 1585 O O . TYR A 1 234 ? 4.583 29.036 25.562 1.00 15.77 234 TYR A O 1
ATOM 1594 N N . ASN A 1 235 ? 6.055 27.501 26.283 1.00 14.18 235 ASN A N 1
ATOM 1595 C CA . ASN A 1 235 ? 7.008 27.811 25.234 1.00 14.68 235 ASN A CA 1
ATOM 1596 C C . ASN A 1 235 ? 7.291 26.554 24.425 1.00 15.59 235 ASN A C 1
ATOM 1597 O O . ASN A 1 235 ? 7.971 25.646 24.909 1.00 14.20 235 ASN A O 1
ATOM 1602 N N . ARG A 1 236 ? 6.783 26.517 23.192 1.00 15.64 236 ARG A N 1
ATOM 1603 C CA . ARG A 1 236 ? 6.978 25.334 22.351 1.00 14.25 236 ARG A CA 1
ATOM 1604 C C . ARG A 1 236 ? 8.444 25.060 22.012 1.00 15.63 236 ARG A C 1
ATOM 1605 O O . ARG A 1 236 ? 8.749 23.966 21.548 1.00 14.02 236 ARG A O 1
ATOM 1613 N N . ALA A 1 237 ? 9.354 26.027 22.193 1.00 14.80 237 ALA A N 1
ATOM 1614 C CA . ALA A 1 237 ? 10.773 25.732 22.002 1.00 17.20 237 ALA A CA 1
ATOM 1615 C C . ALA A 1 237 ? 11.251 24.651 22.960 1.00 16.61 237 ALA A C 1
ATOM 1616 O O . ALA A 1 237 ? 12.308 24.049 22.724 1.00 17.20 237 ALA A O 1
ATOM 1618 N N . LYS A 1 238 ? 10.503 24.395 24.044 1.00 15.64 238 LYS A N 1
ATOM 1619 C CA . LYS A 1 238 ? 10.889 23.353 24.988 1.00 16.50 238 LYS A CA 1
ATOM 1620 C C . LYS A 1 238 ? 10.480 21.950 24.539 1.00 13.75 238 LYS A C 1
ATOM 1621 O O . LYS A 1 238 ? 10.796 20.988 25.245 1.00 14.04 238 LYS A O 1
ATOM 1627 N N . LEU A 1 239 ? 9.823 21.798 23.398 1.00 13.98 239 LEU A N 1
ATOM 1628 C CA . LEU A 1 239 ? 9.328 20.494 22.947 1.00 13.78 239 LEU A CA 1
ATOM 1629 C C . LEU A 1 239 ? 10.223 19.923 21.853 1.00 12.91 239 LEU A C 1
ATOM 1630 O O . LEU A 1 239 ? 10.736 20.679 21.021 1.00 14.17 239 LEU A O 1
ATOM 1635 N N . ASN A 1 240 ? 10.435 18.587 21.871 1.00 10.77 240 ASN A N 1
ATOM 1636 C CA . ASN A 1 240 ? 11.003 17.853 20.746 1.00 10.74 240 ASN A CA 1
ATOM 1637 C C . ASN A 1 240 ? 9.946 16.888 20.226 1.00 12.60 240 ASN A C 1
ATOM 1638 O O . ASN A 1 240 ? 9.322 16.166 21.012 1.00 12.22 240 ASN A O 1
ATOM 1643 N N . MET A 1 241 ? 9.752 16.839 18.923 1.00 12.73 241 MET A N 1
ATOM 1644 C CA . MET A 1 241 ? 8.843 15.842 18.355 1.00 12.24 241 MET A CA 1
ATOM 1645 C C . MET A 1 241 ? 9.639 14.564 18.124 1.00 11.47 241 MET A C 1
ATOM 1646 O O . MET A 1 241 ? 10.604 14.554 17.315 1.00 13.15 241 MET A O 1
ATOM 1651 N N . GLY A 1 242 ? 9.245 13.495 18.819 1.00 10.85 242 GLY A N 1
ATOM 1652 C CA . GLY A 1 242 ? 9.914 12.196 18.624 1.00 13.02 242 GLY A CA 1
ATOM 1653 C C . GLY A 1 242 ? 9.571 11.548 17.286 1.00 13.28 242 GLY A C 1
ATOM 1654 O O . GLY A 1 242 ? 8.429 11.616 16.801 1.00 11.98 242 GLY A O 1
ATOM 1655 N N . VAL A 1 243 ? 10.574 10.910 16.675 1.00 11.51 243 VAL A N 1
ATOM 1656 C CA . VAL A 1 243 ? 10.369 10.138 15.446 1.00 10.33 243 VAL A CA 1
ATOM 1657 C C . VAL A 1 243 ? 11.023 8.773 15.636 1.00 11.71 243 VAL A C 1
ATOM 1658 O O . VAL A 1 243 ? 12.069 8.697 16.297 1.00 12.35 243 VAL A O 1
ATOM 1662 N N . PRO A 1 244 ? 10.471 7.700 15.056 1.00 11.47 244 PRO A N 1
ATOM 1663 C CA . PRO A 1 244 ? 11.035 6.355 15.252 1.00 11.44 244 PRO A CA 1
ATOM 1664 C C . PRO A 1 244 ? 11.972 5.964 14.115 1.00 10.78 244 PRO A C 1
ATOM 1665 O O . PRO A 1 244 ? 11.703 6.305 12.952 1.00 11.27 244 PRO A O 1
ATOM 1669 N N . PHE A 1 245 ? 13.062 5.247 14.417 1.00 12.25 245 PHE A N 1
ATOM 1670 C CA . PHE A 1 245 ? 13.877 4.630 13.370 1.00 10.48 245 PHE A CA 1
ATOM 1671 C C . PHE A 1 245 ? 13.595 3.127 13.260 1.00 13.26 245 PHE A C 1
ATOM 1672 O O . PHE A 1 245 ? 14.457 2.344 12.843 1.00 11.46 245 PHE A O 1
ATOM 1680 N N . TYR A 1 246 ? 12.390 2.716 13.641 1.00 12.55 246 TYR A N 1
ATOM 1681 C CA . TYR A 1 246 ? 11.958 1.346 13.588 1.00 11.45 246 TYR A CA 1
ATOM 1682 C C . TYR A 1 246 ? 10.540 1.354 13.033 1.00 13.39 246 TYR A C 1
ATOM 1683 O O . TYR A 1 246 ? 9.892 2.406 12.946 1.00 12.62 246 TYR A O 1
ATOM 1692 N N . GLY A 1 247 ? 10.062 0.157 12.692 1.00 11.80 247 GLY A N 1
ATOM 1693 C CA . GLY A 1 247 ? 8.689 -0.032 12.247 1.00 12.86 247 GLY A CA 1
ATOM 1694 C C . GLY A 1 247 ? 8.125 -1.310 12.825 1.00 12.30 247 GLY A C 1
ATOM 1695 O O . GLY A 1 247 ? 8.753 -1.912 13.715 1.00 12.30 247 GLY A O 1
ATOM 1696 N N . LYS A 1 248 ? 6.933 -1.716 12.382 1.00 12.38 248 LYS A N 1
ATOM 1697 C CA . LYS A 1 248 ? 6.284 -2.895 12.923 1.00 11.58 248 LYS A CA 1
ATOM 1698 C C . LYS A 1 248 ? 5.678 -3.722 11.800 1.00 11.35 248 LYS A C 1
ATOM 1699 O O . LYS A 1 248 ? 5.232 -3.185 10.781 1.00 11.55 248 LYS A O 1
ATOM 1705 N N . SER A 1 249 ? 5.603 -5.024 12.033 1.00 13.04 249 SER A N 1
ATOM 1706 C CA . SER A 1 249 ? 5.058 -5.950 11.037 1.00 14.52 249 SER A CA 1
ATOM 1707 C C . SER A 1 249 ? 3.882 -6.729 11.601 1.00 15.99 249 SER A C 1
ATOM 1708 O O . SER A 1 249 ? 3.792 -6.964 12.809 1.00 14.97 249 SER A O 1
ATOM 1711 N N . TRP A 1 250 ? 2.988 -7.138 10.683 1.00 15.64 250 TRP A N 1
ATOM 1712 C CA . TRP A 1 250 ? 1.959 -8.143 10.904 1.00 15.63 250 TRP A CA 1
ATOM 1713 C C . TRP A 1 250 ? 2.062 -9.172 9.776 1.00 15.12 250 TRP A C 1
ATOM 1714 O O . TRP A 1 250 ? 2.509 -8.854 8.677 1.00 18.36 250 TRP A O 1
ATOM 1725 N N . THR A 1 251 ? 1.638 -10.397 10.042 1.00 16.08 251 THR A N 1
ATOM 1726 C CA . THR A 1 251 ? 1.566 -11.386 8.971 1.00 18.23 251 THR A CA 1
ATOM 1727 C C . THR A 1 251 ? 0.107 -11.804 8.768 1.00 20.05 251 THR A C 1
ATOM 1728 O O . THR A 1 251 ? -0.768 -11.476 9.575 1.00 19.89 251 THR A O 1
ATOM 1732 N N . ASN A 1 252 ? -0.145 -12.528 7.667 1.00 22.19 252 ASN A N 1
ATOM 1733 C CA . ASN A 1 252 ? -1.502 -13.020 7.337 1.00 23.35 252 ASN A CA 1
ATOM 1734 C C . ASN A 1 252 ? -2.523 -11.884 7.335 1.00 22.17 252 ASN A C 1
ATOM 1735 O O . ASN A 1 252 ? -3.652 -12.017 7.831 1.00 22.99 252 ASN A O 1
ATOM 1740 N N . VAL A 1 253 ? -2.122 -10.755 6.776 1.00 20.81 253 VAL A N 1
ATOM 1741 C CA . VAL A 1 253 ? -2.965 -9.567 6.723 1.00 20.50 253 VAL A CA 1
ATOM 1742 C C . VAL A 1 253 ? -3.857 -9.650 5.490 1.00 22.04 253 VAL A C 1
ATOM 1743 O O . VAL A 1 253 ? -3.399 -10.032 4.408 1.00 21.22 253 VAL A O 1
ATOM 1747 N N . GLY A 1 254 ? -5.114 -9.255 5.638 1.00 24.14 254 GLY A N 1
ATOM 1748 C CA . GLY A 1 254 ? -6.076 -9.321 4.540 1.00 23.37 254 GLY A CA 1
ATOM 1749 C C . GLY A 1 254 ? -6.348 -7.989 3.866 1.00 25.77 254 GLY A C 1
ATOM 1750 O O . GLY A 1 254 ? -5.444 -7.168 3.656 1.00 22.46 254 GLY A O 1
ATOM 1751 N N . ALA A 1 255 ? -7.620 -7.788 3.492 1.00 24.86 255 ALA A N 1
ATOM 1752 C CA . ALA A 1 255 ? -8.073 -6.691 2.645 1.00 26.77 255 ALA A CA 1
ATOM 1753 C C . ALA A 1 255 ? -8.202 -5.381 3.429 1.00 22.09 255 ALA A C 1
ATOM 1754 O O . ALA A 1 255 ? -8.389 -5.395 4.660 1.00 22.59 255 ALA A O 1
ATOM 1756 N N . PRO A 1 256 ? -8.181 -4.242 2.728 1.00 19.80 256 PRO A N 1
ATOM 1757 C CA . PRO A 1 256 ? -8.482 -2.964 3.388 1.00 20.78 256 PRO A CA 1
ATOM 1758 C C . PRO A 1 256 ? -9.863 -2.976 4.012 1.00 25.05 256 PRO A C 1
ATOM 1759 O O . PRO A 1 256 ? -10.786 -3.618 3.504 1.00 27.07 256 PRO A O 1
ATOM 1763 N N . LEU A 1 257 ? -9.998 -2.264 5.137 1.00 22.49 257 LEU A N 1
ATOM 1764 C CA . LEU A 1 257 ? -11.297 -2.198 5.819 1.00 24.99 257 LEU A CA 1
ATOM 1765 C C . LEU A 1 257 ? -12.270 -1.289 5.085 1.00 27.17 257 LEU A C 1
ATOM 1766 O O . LEU A 1 257 ? -13.479 -1.558 5.066 1.00 28.15 257 LEU A O 1
ATOM 1771 N N . ASN A 1 258 ? -11.779 -0.188 4.518 1.00 26.97 258 ASN A N 1
ATOM 1772 C CA . ASN A 1 258 ? -12.633 0.864 3.937 1.00 28.05 258 ASN A CA 1
ATOM 1773 C C . ASN A 1 258 ? -11.941 1.502 2.747 1.00 28.40 258 ASN A C 1
ATOM 1774 O O . ASN A 1 258 ? -11.867 2.727 2.633 1.00 26.37 258 ASN A O 1
ATOM 1779 N N . GLY A 1 259 ? -11.367 0.686 1.867 1.00 26.46 259 GLY A N 1
ATOM 1780 C CA . GLY A 1 259 ? -10.849 1.221 0.630 1.00 24.24 259 GLY A CA 1
ATOM 1781 C C . GLY A 1 259 ? -9.420 1.730 0.656 1.00 23.84 259 GLY A C 1
ATOM 1782 O O . GLY A 1 259 ? -8.888 2.049 -0.404 1.00 28.44 259 GLY A O 1
ATOM 1783 N N . ASP A 1 260 ? -8.762 1.764 1.813 1.00 22.15 260 ASP A N 1
ATOM 1784 C CA . ASP A 1 260 ? -7.416 2.319 1.935 1.00 20.68 260 ASP A CA 1
ATOM 1785 C C . ASP A 1 260 ? -6.491 1.265 2.520 1.00 19.23 260 ASP A C 1
ATOM 1786 O O . ASP A 1 260 ? -6.742 0.768 3.626 1.00 19.31 260 ASP A O 1
ATOM 1791 N N . GLY A 1 261 ? -5.426 0.938 1.787 1.00 21.51 261 GLY A N 1
ATOM 1792 C CA . GLY A 1 261 ? -4.605 -0.214 2.150 1.00 18.72 261 GLY A CA 1
ATOM 1793 C C . GLY A 1 261 ? -3.746 -0.045 3.392 1.00 19.17 261 GLY A C 1
ATOM 1794 O O . GLY A 1 261 ? -3.042 -0.993 3.749 1.00 17.49 261 GLY A O 1
ATOM 1795 N N . LEU A 1 262 ? -3.754 1.134 4.030 1.00 18.62 262 LEU A N 1
ATOM 1796 C CA . LEU A 1 262 ? -3.045 1.296 5.313 1.00 15.20 262 LEU A CA 1
ATOM 1797 C C . LEU A 1 262 ? -3.757 0.564 6.463 1.00 18.08 262 LEU A C 1
ATOM 1798 O O . LEU A 1 262 ? -3.107 0.107 7.417 1.00 15.93 262 LEU A O 1
ATOM 1803 N N . TRP A 1 263 ? -5.094 0.433 6.412 1.00 16.70 263 TRP A N 1
ATOM 1804 C CA . TRP A 1 263 ? -5.869 -0.166 7.496 1.00 15.23 263 TRP A CA 1
ATOM 1805 C C . TRP A 1 263 ? -6.521 -1.430 6.937 1.00 19.16 263 TRP A C 1
ATOM 1806 O O . TRP A 1 263 ? -7.511 -1.342 6.198 1.00 18.98 263 TRP A O 1
ATOM 1817 N N . ARG A 1 264 ? -5.951 -2.589 7.288 1.00 18.17 264 ARG A N 1
ATOM 1818 C CA . ARG A 1 264 ? -6.303 -3.879 6.697 1.00 19.45 264 ARG A CA 1
ATOM 1819 C C . ARG A 1 264 ? -6.726 -4.878 7.765 1.00 21.25 264 ARG A C 1
ATOM 1820 O O . ARG A 1 264 ? -6.319 -4.787 8.925 1.00 19.33 264 ARG A O 1
ATOM 1828 N N . GLN A 1 265 ? -7.519 -5.873 7.348 1.00 19.12 265 GLN A N 1
ATOM 1829 C CA . GLN A 1 265 ? -7.972 -6.893 8.282 1.00 22.80 265 GLN A CA 1
ATOM 1830 C C . GLN A 1 265 ? -6.798 -7.673 8.872 1.00 21.42 265 GLN A C 1
ATOM 1831 O O . GLN A 1 265 ? -5.854 -8.050 8.167 1.00 21.69 265 GLN A O 1
ATOM 1837 N N . LEU A 1 266 ? -6.840 -7.964 10.156 1.00 22.04 266 LEU A N 1
ATOM 1838 C CA . LEU A 1 266 ? -5.807 -8.727 10.853 1.00 22.74 266 LEU A CA 1
ATOM 1839 C C . LEU A 1 266 ? -6.119 -10.219 10.682 1.00 29.42 266 LEU A C 1
ATOM 1840 O O . LEU A 1 266 ? -7.241 -10.537 10.511 1.00 30.36 266 LEU A O 1
ATOM 1845 N N . GLY A 1 267 ? -5.130 -11.092 10.720 1.00 30.88 267 GLY A N 1
ATOM 1846 C CA . GLY A 1 267 ? -3.742 -10.772 10.900 1.00 29.08 267 GLY A CA 1
ATOM 1847 C C . GLY A 1 267 ? -3.158 -11.087 12.254 1.00 22.72 267 GLY A C 1
ATOM 1848 O O . GLY A 1 267 ? -3.834 -11.091 13.206 1.00 20.79 267 GLY A O 1
ATOM 1849 N N . THR A 1 268 ? -1.865 -11.331 12.265 1.00 19.86 268 THR A N 1
ATOM 1850 C CA . THR A 1 268 ? -1.130 -11.653 13.453 1.00 20.64 268 THR A CA 1
ATOM 1851 C C . THR A 1 268 ? 0.094 -10.727 13.600 1.00 17.95 268 THR A C 1
ATOM 1852 O O . THR A 1 268 ? 0.842 -10.551 12.716 1.00 18.05 268 THR A O 1
ATOM 1856 N N . TYR A 1 269 ? 0.231 -10.144 14.758 1.00 19.75 269 TYR A N 1
ATOM 1857 C CA . TYR A 1 269 ? 1.335 -9.261 15.010 1.00 16.81 269 TYR A CA 1
ATOM 1858 C C . TYR A 1 269 ? 2.658 -9.972 14.818 1.00 16.88 269 TYR A C 1
ATOM 1859 O O . TYR A 1 269 ? 2.789 -11.089 15.211 1.00 16.63 269 TYR A O 1
ATOM 1868 N N . GLY A 1 270 ? 3.596 -9.273 14.199 1.00 13.67 270 GLY A N 1
ATOM 1869 C CA . GLY A 1 270 ? 4.926 -9.769 13.928 1.00 16.78 270 GLY A CA 1
ATOM 1870 C C . GLY A 1 270 ? 5.858 -9.300 15.019 1.00 16.82 270 GLY A C 1
ATOM 1871 O O . GLY A 1 270 ? 5.950 -9.896 16.118 1.00 16.35 270 GLY A O 1
ATOM 1872 N N . THR A 1 271 ? 6.562 -8.183 14.757 1.00 15.03 271 THR A N 1
ATOM 1873 C CA . THR A 1 271 ? 7.486 -7.641 15.747 1.00 14.78 271 THR A CA 1
ATOM 1874 C C . THR A 1 271 ? 7.808 -6.201 15.363 1.00 16.36 271 THR A C 1
ATOM 1875 O O . THR A 1 271 ? 7.256 -5.642 14.405 1.00 13.21 271 THR A O 1
ATOM 1879 N N . GLU A 1 272 ? 8.680 -5.590 16.160 1.00 13.71 272 GLU A N 1
ATOM 1880 C CA . GLU A 1 272 ? 9.251 -4.281 15.861 1.00 15.11 272 GLU A CA 1
ATOM 1881 C C . GLU A 1 272 ? 10.590 -4.514 15.184 1.00 15.34 272 GLU A C 1
ATOM 1882 O O . GLU A 1 272 ? 11.423 -5.281 15.690 1.00 15.06 272 GLU A O 1
ATOM 1888 N N . LEU A 1 273 ? 10.773 -3.906 14.025 1.00 13.91 273 LEU A N 1
ATOM 1889 C CA . LEU A 1 273 ? 11.988 -4.091 13.229 1.00 12.16 273 LEU A CA 1
ATOM 1890 C C . LEU A 1 273 ? 12.718 -2.760 13.116 1.00 13.60 273 LEU A C 1
ATOM 1891 O O . LEU A 1 273 ? 12.109 -1.762 12.726 1.00 12.91 273 LEU A O 1
ATOM 1896 N N . ALA A 1 274 ? 14.020 -2.755 13.420 1.00 12.34 274 ALA A N 1
ATOM 1897 C CA . ALA A 1 274 ? 14.852 -1.588 13.140 1.00 11.97 274 ALA A CA 1
ATOM 1898 C C . ALA A 1 274 ? 14.906 -1.348 11.645 1.00 11.78 274 ALA A C 1
ATOM 1899 O O . ALA A 1 274 ? 14.937 -2.295 10.866 1.00 12.38 274 ALA A O 1
ATOM 1901 N N . TRP A 1 275 ? 14.938 -0.071 11.250 1.00 11.74 275 TRP A N 1
ATOM 1902 C CA . TRP A 1 275 ? 15.095 0.271 9.836 1.00 11.81 275 TRP A CA 1
ATOM 1903 C C . TRP A 1 275 ? 16.213 -0.534 9.169 1.00 13.89 275 TRP A C 1
ATOM 1904 O O . TRP A 1 275 ? 16.048 -1.071 8.052 1.00 11.68 275 TRP A O 1
ATOM 1915 N N . ARG A 1 276 ? 17.341 -0.666 9.862 1.00 12.18 276 ARG A N 1
ATOM 1916 C CA . ARG A 1 276 ? 18.509 -1.299 9.249 1.00 13.04 276 ARG A CA 1
ATOM 1917 C C . ARG A 1 276 ? 18.231 -2.755 8.875 1.00 15.66 276 ARG A C 1
ATOM 1918 O O . ARG A 1 276 ? 18.931 -3.311 8.018 1.00 15.27 276 ARG A O 1
ATOM 1926 N N . ASN A 1 277 ? 17.194 -3.376 9.456 1.00 12.81 277 ASN A N 1
ATOM 1927 C CA . ASN A 1 277 ? 16.892 -4.775 9.177 1.00 12.17 277 ASN A CA 1
ATOM 1928 C C . ASN A 1 277 ? 15.724 -4.978 8.226 1.00 15.87 277 ASN A C 1
ATOM 1929 O O . ASN A 1 277 ? 15.446 -6.120 7.861 1.00 17.91 277 ASN A O 1
ATOM 1934 N N . MET A 1 278 ? 15.025 -3.915 7.836 1.00 14.67 278 MET A N 1
ATOM 1935 C CA . MET A 1 278 ? 13.794 -4.058 7.056 1.00 15.73 278 MET A CA 1
ATOM 1936 C C . MET A 1 278 ? 14.089 -4.565 5.656 1.00 17.41 278 MET A C 1
ATOM 1937 O O . MET A 1 278 ? 13.413 -5.476 5.155 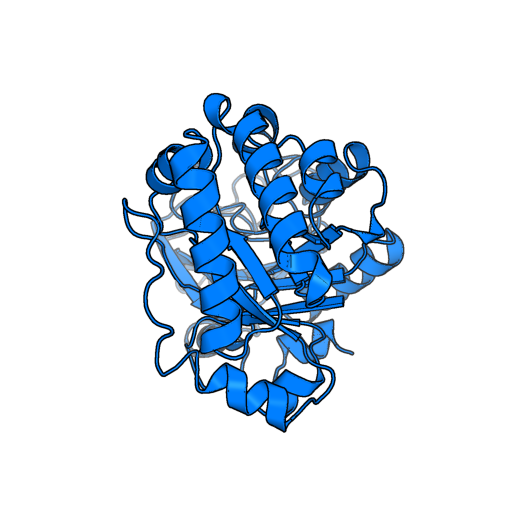1.00 19.75 278 MET A O 1
ATOM 1942 N N . GLY A 1 279 ? 15.076 -3.966 4.992 1.00 16.60 279 GLY A N 1
ATOM 1943 C CA . GLY A 1 279 ? 15.234 -4.216 3.573 1.00 20.60 279 GLY A CA 1
ATOM 1944 C C . GLY A 1 279 ? 15.726 -5.605 3.266 1.00 23.42 279 GLY A C 1
ATOM 1945 O O . GLY A 1 279 ? 15.579 -6.068 2.131 1.00 23.49 279 GLY A O 1
ATOM 1946 N N . LYS A 1 280 ? 16.288 -6.291 4.266 1.00 19.91 280 LYS A N 1
ATOM 1947 C CA . LYS A 1 280 ? 16.665 -7.692 4.115 1.00 23.20 280 LYS A CA 1
ATOM 1948 C C . LYS A 1 280 ? 15.495 -8.646 4.115 1.00 22.91 280 LYS A C 1
ATOM 1949 O O . LYS A 1 280 ? 15.664 -9.776 3.657 1.00 20.77 280 LYS A O 1
ATOM 1955 N N . SER A 1 281 ? 14.355 -8.236 4.666 1.00 19.19 281 SER A N 1
ATOM 1956 C CA . SER A 1 281 ? 13.181 -9.070 4.812 1.00 16.92 281 SER A CA 1
ATOM 1957 C C . SER A 1 281 ? 11.966 -8.590 4.029 1.00 22.03 281 SER A C 1
ATOM 1958 O O . SER A 1 281 ? 11.018 -9.371 3.856 1.00 21.91 281 SER A O 1
ATOM 1961 N N . PHE A 1 282 ? 11.940 -7.337 3.600 1.00 17.83 282 PHE A N 1
ATOM 1962 C CA . PHE A 1 282 ? 10.865 -6.780 2.792 1.00 18.08 282 PHE A CA 1
ATOM 1963 C C . PHE A 1 282 ? 11.465 -6.153 1.546 1.00 22.01 282 PHE A C 1
ATOM 1964 O O . PHE A 1 282 ? 12.592 -5.665 1.572 1.00 21.40 282 PHE A O 1
ATOM 1972 N N . ASP A 1 283 ? 10.694 -6.151 0.462 1.00 20.41 283 ASP A N 1
ATOM 1973 C CA . ASP A 1 283 ? 11.107 -5.520 -0.793 1.00 22.97 283 ASP A CA 1
ATOM 1974 C C . ASP A 1 283 ? 10.747 -4.039 -0.726 1.00 20.42 283 ASP A C 1
ATOM 1975 O O . ASP A 1 283 ? 9.598 -3.667 -0.923 1.00 24.59 283 ASP A O 1
ATOM 1980 N N . MET A 1 284 ? 11.725 -3.185 -0.458 1.00 20.85 284 MET A N 1
ATOM 1981 C CA . MET A 1 284 ? 11.423 -1.774 -0.229 1.00 21.37 284 MET A CA 1
ATOM 1982 C C . MET A 1 284 ? 10.974 -1.044 -1.481 1.00 22.52 284 MET A C 1
ATOM 1983 O O . MET A 1 284 ? 10.443 0.067 -1.355 1.00 25.73 284 MET A O 1
ATOM 1988 N N . THR A 1 285 ? 11.156 -1.628 -2.671 1.00 23.11 285 THR A N 1
ATOM 1989 C CA . THR A 1 285 ? 10.608 -1.022 -3.874 1.00 25.62 285 THR A CA 1
ATOM 1990 C C . THR A 1 285 ? 9.089 -1.053 -3.877 1.00 23.05 285 THR A C 1
ATOM 1991 O O . THR A 1 285 ? 8.469 -0.333 -4.663 1.00 25.35 285 THR A O 1
ATOM 1995 N N . LYS A 1 286 ? 8.472 -1.863 -3.029 1.00 22.91 286 LYS A N 1
ATOM 1996 C CA . LYS A 1 286 ? 7.028 -1.920 -2.925 1.00 23.27 286 LYS A CA 1
ATOM 1997 C C . LYS A 1 286 ? 6.477 -0.898 -1.934 1.00 19.49 286 LYS A C 1
ATOM 1998 O O . LYS A 1 286 ? 5.273 -0.918 -1.656 1.00 20.99 286 LYS A O 1
ATOM 2004 N N . THR A 1 287 ? 7.319 -0.003 -1.426 1.00 18.78 287 THR A N 1
ATOM 2005 C CA . THR A 1 287 ? 6.843 0.995 -0.467 1.00 20.48 287 THR A CA 1
ATOM 2006 C C . THR A 1 287 ? 5.669 1.787 -1.053 1.00 20.52 287 THR A C 1
ATOM 2007 O O . THR A 1 287 ? 5.752 2.304 -2.183 1.00 19.66 287 THR A O 1
ATOM 2011 N N . THR A 1 288 ? 4.583 1.891 -0.270 1.00 18.06 288 THR A N 1
ATOM 2012 C CA . THR A 1 288 ? 3.501 2.850 -0.492 1.00 18.56 288 THR A CA 1
ATOM 2013 C C . THR A 1 288 ? 3.713 4.027 0.453 1.00 18.70 288 THR A C 1
ATOM 2014 O O . THR A 1 288 ? 3.865 3.820 1.668 1.00 16.30 288 THR A O 1
ATOM 2018 N N . TYR A 1 289 ? 3.779 5.251 -0.098 1.00 17.77 289 TYR A N 1
ATOM 2019 C CA . TYR A 1 289 ? 3.851 6.461 0.725 1.00 17.33 289 TYR A CA 1
ATOM 2020 C C . TYR A 1 289 ? 2.452 7.082 0.768 1.00 23.03 289 TYR A C 1
ATOM 2021 O O . TYR A 1 289 ? 1.913 7.526 -0.265 1.00 21.18 289 TYR A O 1
ATOM 2030 N N . HIS A 1 290 ? 1.837 7.059 1.951 1.00 16.85 290 HIS A N 1
ATOM 2031 C CA . HIS A 1 290 ? 0.498 7.612 2.110 1.00 17.73 290 HIS A CA 1
ATOM 2032 C C . HIS A 1 290 ? 0.587 9.133 2.023 1.00 18.19 290 HIS A C 1
ATOM 2033 O O . HIS A 1 290 ? 1.183 9.772 2.892 1.00 17.70 290 HIS A O 1
ATOM 2040 N N . LYS A 1 291 ? -0.031 9.728 1.002 1.00 21.15 291 LYS A N 1
ATOM 2041 C CA . LYS A 1 291 ? 0.211 11.157 0.774 1.00 22.16 291 LYS A CA 1
ATOM 2042 C C . LYS A 1 291 ? -0.526 12.044 1.754 1.00 21.76 291 LYS A C 1
ATOM 2043 O O . LYS A 1 291 ? -0.164 13.221 1.884 1.00 20.26 291 LYS A O 1
ATOM 2049 N N . THR A 1 292 ? -1.560 11.525 2.420 1.00 18.16 292 THR A N 1
ATOM 2050 C CA . THR A 1 292 ? -2.288 12.353 3.373 1.00 19.56 292 THR A CA 1
ATOM 2051 C C . THR A 1 292 ? -1.726 12.197 4.777 1.00 17.05 292 THR A C 1
ATOM 2052 O O . THR A 1 292 ? -1.450 13.195 5.452 1.00 16.14 292 THR A O 1
ATOM 2056 N N . ALA A 1 293 ? -1.563 10.937 5.217 1.00 18.10 293 ALA A N 1
ATOM 2057 C CA . ALA A 1 293 ? -1.000 10.649 6.531 1.00 16.17 293 ALA A CA 1
ATOM 2058 C C . ALA A 1 293 ? 0.485 10.994 6.614 1.00 15.81 293 ALA A C 1
ATOM 2059 O O . ALA A 1 293 ? 0.973 11.260 7.716 1.00 15.75 293 ALA A O 1
ATOM 2061 N N . LYS A 1 294 ? 1.207 11.003 5.484 1.00 15.03 294 LYS A N 1
ATOM 2062 C CA . LYS A 1 294 ? 2.674 11.106 5.437 1.00 15.86 294 LYS A CA 1
ATOM 2063 C C . LYS A 1 294 ? 3.299 9.988 6.272 1.00 14.88 294 LYS A C 1
ATOM 2064 O O . LYS A 1 294 ? 3.891 10.203 7.340 1.00 15.47 294 LYS A O 1
ATOM 2070 N N . THR A 1 295 ? 3.145 8.781 5.752 1.00 14.06 295 THR A N 1
ATOM 2071 C CA . THR A 1 295 ? 3.662 7.598 6.422 1.00 13.33 295 THR A CA 1
ATOM 2072 C C . THR A 1 295 ? 3.927 6.556 5.343 1.00 16.92 295 THR A C 1
ATOM 2073 O O . THR A 1 295 ? 3.286 6.591 4.293 1.00 17.31 295 THR A O 1
ATOM 2077 N N . ALA A 1 296 ? 4.868 5.623 5.606 1.00 14.87 296 ALA A N 1
ATOM 2078 C CA . ALA A 1 296 ? 5.257 4.585 4.644 1.00 13.94 296 ALA A CA 1
ATOM 2079 C C . ALA A 1 296 ? 4.782 3.219 5.098 1.00 13.78 296 ALA A C 1
ATOM 2080 O O . ALA A 1 296 ? 4.823 2.888 6.294 1.00 14.68 296 ALA A O 1
ATOM 2082 N N . TYR A 1 297 ? 4.297 2.425 4.153 1.00 14.42 297 TYR A N 1
ATOM 2083 C CA . TYR A 1 297 ? 3.979 1.049 4.501 1.00 12.64 297 TYR A CA 1
ATOM 2084 C C . TYR A 1 297 ? 4.183 0.144 3.296 1.00 15.63 297 TYR A C 1
ATOM 2085 O O . TYR A 1 297 ? 4.335 0.590 2.156 1.00 15.52 297 TYR A O 1
ATOM 2094 N N . ILE A 1 298 ? 4.263 -1.138 3.576 1.00 16.81 298 ILE A N 1
ATOM 2095 C CA . ILE A 1 298 ? 4.351 -2.152 2.526 1.00 18.53 298 ILE A CA 1
ATOM 2096 C C . ILE A 1 298 ? 3.302 -3.182 2.833 1.00 17.27 298 ILE A C 1
ATOM 2097 O O . ILE A 1 298 ? 3.265 -3.709 3.947 1.00 17.46 298 ILE A O 1
ATOM 2102 N N . TYR A 1 299 ? 2.407 -3.439 1.877 1.00 20.70 299 TYR A N 1
ATOM 2103 C CA . TYR A 1 299 ? 1.610 -4.651 1.908 1.00 18.59 299 TYR A CA 1
ATOM 2104 C C . TYR A 1 299 ? 2.048 -5.532 0.745 1.00 21.34 299 TYR A C 1
ATOM 2105 O O . TYR A 1 299 ? 1.990 -5.109 -0.420 1.00 24.79 299 TYR A O 1
ATOM 2114 N N . ASP A 1 300 ? 2.506 -6.724 1.068 1.00 21.88 300 ASP A N 1
ATOM 2115 C CA . ASP A 1 300 ? 3.026 -7.654 0.069 1.00 26.24 300 ASP A CA 1
ATOM 2116 C C . ASP A 1 300 ? 1.917 -8.644 -0.265 1.00 26.47 300 ASP A C 1
ATOM 2117 O O . ASP A 1 300 ? 1.568 -9.503 0.558 1.00 24.20 300 ASP A O 1
ATOM 2122 N N . THR A 1 301 ? 1.343 -8.497 -1.463 1.00 28.20 301 THR A N 1
ATOM 2123 C CA . THR A 1 301 ? 0.236 -9.353 -1.853 1.00 32.40 301 THR A CA 1
ATOM 2124 C C . THR A 1 301 ? 0.667 -10.810 -2.034 1.00 33.24 301 THR A C 1
ATOM 2125 O O . THR A 1 301 ? -0.171 -11.699 -1.884 1.00 35.11 301 THR A O 1
ATOM 2129 N N . ALA A 1 302 ? 1.958 -11.081 -2.295 1.00 34.37 302 ALA A N 1
ATOM 2130 C CA . ALA A 1 302 ? 2.411 -12.471 -2.432 1.00 33.56 302 ALA A CA 1
ATOM 2131 C C . ALA A 1 302 ? 2.469 -13.189 -1.085 1.00 35.14 302 ALA A C 1
ATOM 2132 O O . ALA A 1 302 ? 2.139 -14.377 -0.991 1.00 35.18 302 ALA A O 1
ATOM 2134 N N . THR A 1 303 ? 2.883 -12.494 -0.023 1.00 29.82 303 THR A N 1
ATOM 2135 C CA . THR A 1 303 ? 3.096 -13.134 1.267 1.00 25.72 303 THR A CA 1
ATOM 2136 C C . THR A 1 303 ? 2.038 -12.799 2.316 1.00 26.64 303 THR A C 1
ATOM 2137 O O . THR A 1 303 ? 1.906 -13.547 3.300 1.00 24.14 303 THR A O 1
ATOM 2141 N N . LYS A 1 304 ? 1.275 -11.712 2.102 1.00 23.65 304 LYS A N 1
ATOM 2142 C CA . LYS A 1 304 ? 0.322 -11.121 3.044 1.00 22.46 304 LYS A CA 1
ATOM 2143 C C . LYS A 1 304 ? 1.013 -10.472 4.244 1.00 21.12 304 LYS A C 1
ATOM 2144 O O . LYS A 1 304 ? 0.373 -10.239 5.277 1.00 19.26 304 LYS A O 1
ATOM 2150 N N . ASN A 1 305 ? 2.318 -10.223 4.137 1.00 21.22 305 ASN A N 1
ATOM 2151 C CA . ASN A 1 305 ? 3.062 -9.495 5.159 1.00 19.72 305 ASN A CA 1
ATOM 2152 C C . ASN A 1 305 ? 2.789 -8.001 5.033 1.00 17.84 305 ASN A C 1
ATOM 2153 O O . ASN A 1 305 ? 2.571 -7.480 3.944 1.00 18.81 305 ASN A O 1
ATOM 2158 N N . PHE A 1 306 ? 2.790 -7.312 6.165 1.00 17.88 306 PHE A N 1
ATOM 2159 C CA . PHE A 1 306 ? 2.549 -5.873 6.221 1.00 18.23 306 PHE A CA 1
ATOM 2160 C C . PHE A 1 306 ? 3.640 -5.251 7.077 1.00 15.52 306 PHE A C 1
ATOM 2161 O O . PHE A 1 306 ? 3.898 -5.732 8.181 1.00 15.91 306 PHE A O 1
ATOM 2169 N N . LEU A 1 307 ? 4.157 -4.107 6.647 1.00 15.52 307 LEU A N 1
ATOM 2170 C CA . LEU A 1 307 ? 5.187 -3.379 7.384 1.00 13.97 307 LEU A CA 1
ATOM 2171 C C . LEU A 1 307 ? 4.806 -1.904 7.438 1.00 13.29 307 LEU A C 1
ATOM 2172 O O . LEU A 1 307 ? 4.543 -1.289 6.396 1.00 14.19 307 LEU A O 1
ATOM 2177 N N . THR A 1 308 ? 4.706 -1.344 8.654 1.00 13.40 308 THR A N 1
ATOM 2178 C CA . THR A 1 308 ? 4.551 0.100 8.792 1.00 13.62 308 THR A CA 1
ATOM 2179 C C . THR A 1 308 ? 5.874 0.660 9.289 1.00 13.21 308 THR A C 1
ATOM 2180 O O . THR A 1 308 ? 6.474 0.090 10.211 1.00 11.49 308 THR A O 1
ATOM 2184 N N . PHE A 1 309 ? 6.326 1.775 8.714 1.00 11.35 309 PHE A N 1
ATOM 2185 C CA . PHE A 1 309 ? 7.681 2.231 9.064 1.00 13.15 309 PHE A CA 1
ATOM 2186 C C . PHE A 1 309 ? 7.871 3.705 8.732 1.00 13.96 309 PHE A C 1
ATOM 2187 O O . PHE A 1 309 ? 7.011 4.349 8.124 1.00 13.83 309 PHE A O 1
ATOM 2195 N N . ASP A 1 310 ? 9.025 4.232 9.147 1.00 11.80 310 ASP A N 1
ATOM 2196 C CA . ASP A 1 310 ? 9.467 5.562 8.754 1.00 13.72 310 ASP A CA 1
ATOM 2197 C C . ASP A 1 310 ? 10.633 5.415 7.799 1.00 12.89 310 ASP A C 1
ATOM 2198 O O . ASP A 1 310 ? 11.486 4.535 7.969 1.00 14.44 310 ASP A O 1
ATOM 2203 N N . ASN A 1 311 ? 10.661 6.285 6.816 1.00 13.91 311 ASN A N 1
ATOM 2204 C CA . ASN A 1 311 ? 11.749 6.220 5.842 1.00 14.40 311 ASN A CA 1
ATOM 2205 C C . ASN A 1 311 ? 12.258 7.641 5.557 1.00 14.34 311 ASN A C 1
ATOM 2206 O O . ASN A 1 311 ? 11.789 8.630 6.157 1.00 14.29 311 ASN A O 1
ATOM 2211 N N . PRO A 1 312 ? 13.206 7.819 4.649 1.00 13.33 312 PRO A N 1
ATOM 2212 C CA . PRO A 1 312 ? 13.704 9.182 4.431 1.00 14.57 312 PRO A CA 1
ATOM 2213 C C . PRO A 1 312 ? 12.608 10.181 4.100 1.00 15.49 312 PRO A C 1
ATOM 2214 O O . PRO A 1 312 ? 12.681 11.320 4.562 1.00 15.19 312 PRO A O 1
ATOM 2218 N N . GLN A 1 313 ? 11.586 9.783 3.347 1.00 15.69 313 GLN A N 1
ATOM 2219 C CA . GLN A 1 313 ? 10.545 10.730 2.966 1.00 17.09 313 GLN A CA 1
ATOM 2220 C C . GLN A 1 313 ? 9.698 11.147 4.171 1.00 15.90 313 GLN A C 1
ATOM 2221 O O . GLN A 1 313 ? 9.409 12.346 4.368 1.00 15.40 313 GLN A O 1
ATOM 2227 N N . SER A 1 314 ? 9.277 10.173 4.981 1.00 14.53 314 SER A N 1
ATOM 2228 C CA . SER A 1 314 ? 8.452 10.495 6.149 1.00 14.41 314 SER A CA 1
ATOM 2229 C C . SER A 1 314 ? 9.212 11.379 7.119 1.00 13.59 314 SER A C 1
ATOM 2230 O O . SER A 1 314 ? 8.626 12.294 7.730 1.00 13.90 314 SER A O 1
ATOM 2233 N N . LEU A 1 315 ? 10.523 11.156 7.241 1.00 13.33 315 LEU A N 1
ATOM 2234 C CA . LEU A 1 315 ? 11.308 11.963 8.166 1.00 13.74 315 LEU A CA 1
ATOM 2235 C C . LEU A 1 315 ? 11.534 13.359 7.613 1.00 14.67 315 LEU A C 1
ATOM 2236 O O . LEU A 1 315 ? 11.560 14.345 8.373 1.00 14.30 315 LEU A O 1
ATOM 2241 N N . LYS A 1 316 ? 11.701 13.470 6.291 1.00 14.57 316 LYS A N 1
ATOM 2242 C CA . LYS A 1 316 ? 11.785 14.806 5.686 1.00 16.89 316 LYS A CA 1
ATOM 2243 C C . LYS A 1 316 ? 10.494 15.583 5.925 1.00 15.72 316 LYS A C 1
ATOM 2244 O O . LYS A 1 316 ? 10.530 16.755 6.338 1.00 17.10 316 LYS A O 1
ATOM 2250 N N . ASP A 1 317 ? 9.342 14.940 5.708 1.00 15.43 317 ASP A N 1
ATOM 2251 C CA . ASP A 1 317 ? 8.068 15.627 5.953 1.00 13.89 317 ASP A CA 1
ATOM 2252 C C . ASP A 1 317 ? 7.936 16.019 7.421 1.00 15.07 317 ASP A C 1
ATOM 2253 O O . ASP A 1 317 ? 7.389 17.090 7.750 1.00 15.80 317 ASP A O 1
ATOM 2258 N N . LYS A 1 318 ? 8.472 15.189 8.333 1.00 14.28 318 LYS A N 1
ATOM 2259 C CA . LYS A 1 318 ? 8.362 15.496 9.755 1.00 14.95 318 LYS A CA 1
ATOM 2260 C C . LYS A 1 318 ? 9.301 16.627 10.164 1.00 15.99 318 LYS A C 1
ATOM 2261 O O . LYS A 1 318 ? 8.926 17.484 10.974 1.00 16.76 318 LYS A O 1
ATOM 2267 N N . ALA A 1 319 ? 10.507 16.662 9.605 1.00 15.59 319 ALA A N 1
ATOM 2268 C CA . ALA A 1 319 ? 11.421 17.756 9.908 1.00 15.46 319 ALA A CA 1
ATOM 2269 C C . ALA A 1 319 ? 10.849 19.079 9.420 1.00 18.31 319 ALA A C 1
ATOM 2270 O O . ALA A 1 319 ? 10.979 20.111 10.097 1.00 15.82 319 ALA A O 1
ATOM 2272 N N . LYS A 1 320 ? 10.208 19.049 8.244 1.00 17.19 320 LYS A N 1
ATOM 2273 C CA . LYS A 1 320 ? 9.553 20.232 7.696 1.00 21.78 320 LYS A CA 1
ATOM 2274 C C . LYS A 1 320 ? 8.454 20.716 8.620 1.00 19.12 320 LYS A C 1
ATOM 2275 O O . LYS A 1 320 ? 8.319 21.918 8.859 1.00 20.05 320 LYS A O 1
ATOM 2281 N N . TYR A 1 321 ? 7.660 19.782 9.155 1.00 17.23 321 TYR A N 1
ATOM 2282 C CA . TYR A 1 321 ? 6.594 20.127 10.086 1.00 17.72 321 TYR A CA 1
ATOM 2283 C C . TYR A 1 321 ? 7.148 20.772 11.348 1.00 17.95 321 TYR A C 1
ATOM 2284 O O . TYR A 1 321 ? 6.619 21.791 11.827 1.00 16.82 321 TYR A O 1
ATOM 2293 N N . VAL A 1 322 ? 8.210 20.189 11.906 1.00 15.07 322 VAL A N 1
ATOM 2294 C CA . VAL A 1 322 ? 8.817 20.741 13.109 1.00 16.58 322 VAL A CA 1
ATOM 2295 C C . VAL A 1 322 ? 9.239 22.199 12.876 1.00 17.23 322 VAL A C 1
ATOM 2296 O O . VAL A 1 322 ? 8.998 23.086 13.708 1.00 16.60 322 VAL A O 1
ATOM 2300 N N . ALA A 1 323 ? 9.908 22.446 11.756 1.00 17.94 323 ALA A N 1
ATOM 2301 C CA . ALA A 1 323 ? 10.311 23.814 11.433 1.00 18.81 323 ALA A CA 1
ATOM 2302 C C . ALA A 1 323 ? 9.098 24.720 11.265 1.00 17.69 323 ALA A C 1
ATOM 2303 O O . ALA A 1 323 ? 9.086 25.848 11.778 1.00 21.10 323 ALA A O 1
ATOM 2305 N N . GLU A 1 324 ? 8.061 24.246 10.573 1.00 17.43 324 GLU A N 1
ATOM 2306 C CA . GLU A 1 324 ? 6.894 25.092 10.300 1.00 20.29 324 GLU A CA 1
ATOM 2307 C C . GLU A 1 324 ? 6.160 25.488 11.575 1.00 19.79 324 GLU A C 1
ATOM 2308 O O . GLU A 1 324 ? 5.634 26.608 11.675 1.00 21.12 324 GLU A O 1
ATOM 2314 N N . LYS A 1 325 ? 6.082 24.578 12.550 1.00 17.23 325 LYS A N 1
ATOM 2315 C CA . LYS A 1 325 ? 5.388 24.806 13.808 1.00 18.30 325 LYS A CA 1
ATOM 2316 C C . LYS A 1 325 ? 6.255 25.501 14.855 1.00 18.73 325 LYS A C 1
ATOM 2317 O O . LYS A 1 325 ? 5.739 25.859 15.910 1.00 19.67 325 LYS A O 1
ATOM 2323 N N . GLY A 1 326 ? 7.550 25.688 14.607 1.00 16.31 326 GLY A N 1
ATOM 2324 C CA . GLY A 1 326 ? 8.386 26.302 15.613 1.00 17.59 326 GLY A CA 1
ATOM 2325 C C . GLY A 1 326 ? 8.668 25.403 16.787 1.00 18.11 326 GLY A C 1
ATOM 2326 O O . GLY A 1 326 ? 8.977 25.894 17.881 1.00 18.41 326 GLY A O 1
ATOM 2327 N N . ILE A 1 327 ? 8.547 24.089 16.591 1.00 15.82 327 ILE A N 1
ATOM 2328 C CA . ILE A 1 327 ? 8.887 23.145 17.649 1.00 15.25 327 ILE A CA 1
ATOM 2329 C C . ILE A 1 327 ? 10.398 23.176 17.863 1.00 14.98 327 ILE A C 1
ATOM 2330 O O . ILE A 1 327 ? 11.176 23.347 16.909 1.00 17.77 327 ILE A O 1
ATOM 2335 N N . GLY A 1 328 ? 10.825 23.016 19.117 1.00 13.02 328 GLY A N 1
ATOM 2336 C CA . GLY A 1 328 ? 12.224 23.238 19.481 1.00 15.53 328 GLY A CA 1
ATOM 2337 C C . GLY A 1 328 ? 13.214 22.205 18.958 1.00 17.68 328 GLY A C 1
ATOM 2338 O O . GLY A 1 328 ? 14.416 22.492 18.900 1.00 17.41 328 GLY A O 1
ATOM 2339 N N . GLY A 1 329 ? 12.762 21.006 18.618 1.00 15.66 329 GLY A N 1
ATOM 2340 C CA . GLY A 1 329 ? 13.721 20.058 18.077 1.00 14.16 329 GLY A CA 1
ATOM 2341 C C . GLY A 1 329 ? 13.049 18.772 17.665 1.00 14.19 329 GLY A C 1
ATOM 2342 O O . GLY A 1 329 ? 11.830 18.646 17.719 1.00 13.68 329 GLY A O 1
ATOM 2343 N N . ILE A 1 330 ? 13.887 17.837 17.224 1.00 16.48 330 ILE A N 1
ATOM 2344 C CA . ILE A 1 330 ? 13.490 16.471 16.849 1.00 14.02 330 ILE A CA 1
ATOM 2345 C C . ILE A 1 330 ? 14.188 15.497 17.788 1.00 12.26 330 ILE A C 1
ATOM 2346 O O . ILE A 1 330 ? 15.382 15.647 18.074 1.00 12.67 330 ILE A O 1
ATOM 2351 N N . MET A 1 331 ? 13.436 14.535 18.315 1.00 10.96 331 MET A N 1
ATOM 2352 C CA . MET A 1 331 ? 13.993 13.443 19.095 1.00 11.27 331 MET A CA 1
ATOM 2353 C C . MET A 1 331 ? 13.871 12.177 18.262 1.00 10.26 331 MET A C 1
ATOM 2354 O O . MET A 1 331 ? 12.947 12.047 17.443 1.00 10.72 331 MET A O 1
ATOM 2359 N N . ILE A 1 332 ? 14.835 11.270 18.422 1.00 10.72 332 ILE A N 1
ATOM 2360 C CA . ILE A 1 332 ? 14.876 10.023 17.643 1.00 10.81 332 ILE A CA 1
ATOM 2361 C C . ILE A 1 332 ? 14.914 8.835 18.585 1.00 10.89 332 ILE A C 1
ATOM 2362 O O . ILE A 1 332 ? 15.775 8.787 19.475 1.00 10.53 332 ILE A O 1
ATOM 2367 N N . TRP A 1 333 ? 14.025 7.873 18.371 1.00 9.59 333 TRP A N 1
ATOM 2368 C CA . TRP A 1 333 ? 14.150 6.550 18.981 1.00 11.29 333 TRP A CA 1
ATOM 2369 C C . TRP A 1 333 ? 14.276 5.485 17.917 1.00 12.02 333 TRP A C 1
ATOM 2370 O O . TRP A 1 333 ? 13.248 5.190 17.248 1.00 11.02 333 TRP A O 1
ATOM 2381 N N . SER A 1 334 ? 15.441 4.832 17.757 1.00 10.36 334 SER A N 1
ATOM 2382 C CA . SER A 1 334 ? 16.713 5.201 18.389 1.00 9.71 334 SER A CA 1
ATOM 2383 C C . SER A 1 334 ? 17.757 5.223 17.246 1.00 11.68 334 SER A C 1
ATOM 2384 O O . SER A 1 334 ? 17.580 4.552 16.241 1.00 10.95 334 SER A O 1
ATOM 2387 N N . ILE A 1 335 ? 18.848 5.975 17.404 1.00 10.75 335 ILE A N 1
ATOM 2388 C CA . ILE A 1 335 ? 19.708 6.250 16.252 1.00 10.57 335 ILE A CA 1
ATOM 2389 C C . ILE A 1 335 ? 20.457 5.016 15.785 1.00 11.20 335 ILE A C 1
ATOM 2390 O O . ILE A 1 335 ? 20.835 4.925 14.600 1.00 12.00 335 ILE A O 1
ATOM 2395 N N . ASP A 1 336 ? 20.699 4.055 16.690 1.00 10.62 336 ASP A N 1
ATOM 2396 C CA . ASP A 1 336 ? 21.415 2.841 16.320 1.00 12.03 336 ASP A CA 1
ATOM 2397 C C . ASP A 1 336 ? 20.574 1.886 15.487 1.00 13.67 336 ASP A C 1
ATOM 2398 O O . ASP A 1 336 ? 21.123 0.928 14.910 1.00 13.07 336 ASP A O 1
ATOM 2403 N N . GLN A 1 337 ? 19.267 2.149 15.346 1.00 10.11 337 GLN A N 1
ATOM 2404 C CA . GLN A 1 337 ? 18.432 1.379 14.432 1.00 10.92 337 GLN A CA 1
ATOM 2405 C C . GLN A 1 337 ? 18.603 1.795 12.969 1.00 12.68 337 GLN A C 1
ATOM 2406 O O . GLN A 1 337 ? 18.093 1.107 12.069 1.00 12.28 337 GLN A O 1
ATOM 2412 N N . ASP A 1 338 ? 19.272 2.919 12.715 1.00 12.25 338 ASP A N 1
ATOM 2413 C CA . ASP A 1 338 ? 19.508 3.414 11.359 1.00 10.93 338 ASP A CA 1
ATOM 2414 C C . ASP A 1 338 ? 20.462 2.454 10.615 1.00 13.23 338 ASP A C 1
ATOM 2415 O O . ASP A 1 338 ? 21.181 1.651 11.231 1.00 12.23 338 ASP A O 1
ATOM 2420 N N . ASP A 1 339 ? 20.441 2.518 9.283 1.00 13.92 339 ASP A N 1
ATOM 2421 C CA . ASP A 1 339 ? 21.386 1.677 8.530 1.00 13.46 339 ASP A CA 1
ATOM 2422 C C . ASP A 1 339 ? 22.807 2.245 8.596 1.00 13.90 339 ASP A C 1
ATOM 2423 O O . ASP A 1 339 ? 23.056 3.331 9.127 1.00 12.13 339 ASP A O 1
ATOM 2428 N N . ASP A 1 340 ? 23.760 1.457 8.057 1.00 14.13 340 ASP A N 1
ATOM 2429 C CA . ASP A 1 340 ? 25.182 1.824 8.128 1.00 16.51 340 ASP A CA 1
ATOM 2430 C C . ASP A 1 340 ? 25.479 3.137 7.414 1.00 17.65 340 ASP A C 1
ATOM 2431 O O . ASP A 1 340 ? 26.422 3.840 7.790 1.00 16.37 340 ASP A O 1
ATOM 2436 N N . LYS A 1 341 ? 24.708 3.481 6.383 1.00 15.38 341 LYS A N 1
ATOM 2437 C CA . LYS A 1 341 ? 24.899 4.726 5.647 1.00 15.92 341 LYS A CA 1
ATOM 2438 C C . LYS A 1 341 ? 24.139 5.922 6.235 1.00 15.35 341 LYS A C 1
ATOM 2439 O O . LYS A 1 341 ? 24.149 7.009 5.635 1.00 16.25 341 LYS A O 1
ATOM 2445 N N . LEU A 1 342 ? 23.501 5.759 7.404 1.00 15.07 342 LEU A N 1
ATOM 2446 C CA . LEU A 1 342 ? 22.739 6.819 8.063 1.00 13.80 342 LEU A CA 1
ATOM 2447 C C . LEU A 1 342 ? 21.627 7.394 7.166 1.00 14.72 342 LEU A C 1
ATOM 2448 O O . LEU A 1 342 ? 21.421 8.602 7.122 1.00 13.71 342 LEU A O 1
ATOM 2453 N N . SER A 1 343 ? 20.897 6.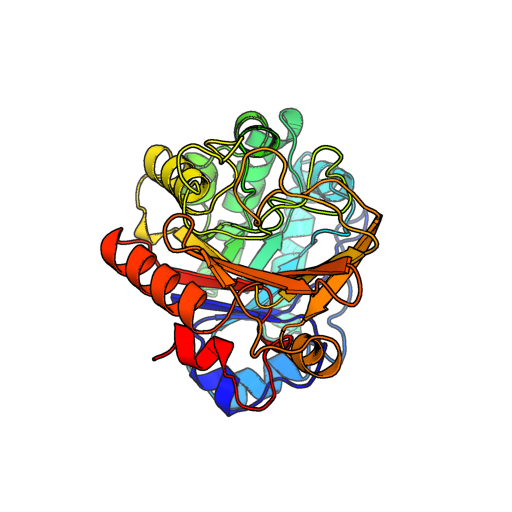532 6.445 1.00 14.78 343 SER A N 1
ATOM 2454 C CA . SER A 1 343 ? 19.821 7.039 5.585 1.00 13.89 343 SER A CA 1
ATOM 2455 C C . SER A 1 343 ? 18.809 7.864 6.378 1.00 14.06 343 SER A C 1
ATOM 2456 O O . SER A 1 343 ? 18.320 8.895 5.901 1.00 14.29 343 SER A O 1
ATOM 2459 N N . LEU A 1 344 ? 18.430 7.391 7.553 1.00 11.73 344 LEU A N 1
ATOM 2460 C CA . LEU A 1 344 ? 17.394 8.097 8.304 1.00 12.03 344 LEU A CA 1
ATOM 2461 C C . LEU A 1 344 ? 17.950 9.343 8.979 1.00 12.47 344 LEU A C 1
ATOM 2462 O O . LEU A 1 344 ? 17.327 10.410 8.941 1.00 14.11 344 LEU A O 1
ATOM 2467 N N . LEU A 1 345 ? 19.102 9.229 9.642 1.00 11.99 345 LEU A N 1
ATOM 2468 C CA . LEU A 1 345 ? 19.620 10.389 10.357 1.00 13.79 345 LEU A CA 1
ATOM 2469 C C . LEU A 1 345 ? 20.017 11.482 9.368 1.00 16.56 345 LEU A C 1
ATOM 2470 O O . LEU A 1 345 ? 19.849 12.682 9.647 1.00 15.70 345 LEU A O 1
ATOM 2475 N N . ASN A 1 346 ? 20.519 11.083 8.190 1.00 16.94 346 ASN A N 1
ATOM 2476 C CA . ASN A 1 346 ? 20.890 12.098 7.201 1.00 16.04 346 ASN A CA 1
ATOM 2477 C C . ASN A 1 346 ? 19.659 12.765 6.626 1.00 19.54 346 ASN A C 1
ATOM 2478 O O . ASN A 1 346 ? 19.735 13.914 6.197 1.00 21.95 346 ASN A O 1
ATOM 2483 N N . SER A 1 347 ? 18.520 12.076 6.610 1.00 16.95 347 SER A N 1
ATOM 2484 C CA . SER A 1 347 ? 17.309 12.727 6.148 1.00 17.64 347 SER A CA 1
ATOM 2485 C C . SER A 1 347 ? 16.811 13.755 7.167 1.00 23.11 347 SER A C 1
ATOM 2486 O O . SER A 1 347 ? 16.417 14.861 6.787 1.00 26.98 347 SER A O 1
ATOM 2489 N N . VAL A 1 348 ? 16.827 13.419 8.461 1.00 19.64 348 VAL A N 1
ATOM 2490 C CA . VAL A 1 348 ? 16.569 14.414 9.510 1.00 23.16 348 VAL A CA 1
ATOM 2491 C C . VAL A 1 348 ? 17.615 15.527 9.452 1.00 27.34 348 VAL A C 1
ATOM 2492 O O . VAL A 1 348 ? 17.293 16.720 9.461 1.00 31.27 348 VAL A O 1
ATOM 2496 N N . SER A 1 349 ? 18.882 15.145 9.349 1.00 28.81 349 SER A N 1
ATOM 2497 C CA . SER A 1 349 ? 19.981 16.100 9.428 1.00 31.71 349 SER A CA 1
ATOM 2498 C C . SER A 1 349 ? 19.999 17.056 8.231 1.00 32.99 349 SER A C 1
ATOM 2499 O O . SER A 1 349 ? 20.083 18.280 8.397 1.00 36.33 349 SER A O 1
ATOM 2502 N N . TYR A 1 350 ? 19.938 16.523 7.017 1.00 30.70 350 TYR A N 1
ATOM 2503 C CA . TYR A 1 350 ? 20.034 17.386 5.840 1.00 34.50 350 TYR A CA 1
ATOM 2504 C C . TYR A 1 350 ? 18.772 18.245 5.684 1.00 36.72 350 TYR A C 1
ATOM 2505 O O . TYR A 1 350 ? 18.871 19.444 5.366 1.00 34.47 350 TYR A O 1
#

Solvent-accessible surface area: 13395 Å² total; per-residue (Å²): 79,36,0,0,5,4,65,21,84,35,101,8,50,93,77,0,0,117,60,6,59,20,0,0,0,7,68,1,48,4,64,89,137,0,71,23,41,120,26,50,79,68,6,116,108,1,1,88,33,0,70,101,24,22,84,82,8,88,0,0,0,0,0,3,2,68,90,23,76,48,61,41,2,48,62,3,2,59,80,74,47,48,32,141,50,1,8,76,50,0,45,67,22,10,176,111,37,101,15,36,0,0,0,0,10,2,21,59,3,75,79,97,2,79,75,36,1,9,49,0,0,110,43,0,48,146,40,1,54,125,92,49,7,16,0,0,0,3,0,3,14,35,36,159,81,0,78,52,0,9,48,2,70,6,0,10,71,6,3,53,5,0,0,0,39,0,16,62,10,10,0,61,142,17,161,101,2,0,0,4,0,1,2,2,61,78,4,27,125,25,19,98,18,92,58,57,4,0,40,62,0,0,48,19,0,21,147,94,15,203,67,99,49,59,0,0,0,0,1,0,1,13,0,6,10,2,59,86,0,21,64,51,72,108,78,31,12,0,8,33,97,48,29,84,52,35,62,95,36,13,36,73,75,0,40,183,82,22,65,54,125,94,45,58,36,20,166,70,1,60,1,0,16,0,36,18,111,95,77,84,42,0,0,1,1,3,16,51,90,0,2,137,35,1,24,130,10,11,80,120,64,41,12,21,5,13,0,0,40,0,0,0,16,0,32,98,170,10,37,0,0,56,25,12,48,238

Secondary structure (DSSP, 8-state):
-EEEEE-SSSPPPHHHHHT-SEEEEEEE-B-TTSPBPPPPHHHHHHHHHHHHH-TT-EEEEEEE-TTS-HHHHHHHHHSHHHHHHHHHHHHHHHHHTT-SEEEEE-S---GGGHHHHHHHHHHHHHHHGGGT-EEEEEE-SSHHHHHHH--HHHHHHH-SEEEE----SS-TT--S----SS-SS--STT-S-SSSSHHHHHHHHHHH-S-GGGEEEEEESEEEEEES---BSSS-TTSB---EEEEEEEHHHHTTTS-GGG-EEETTTTEEEEE-TTT--EEEE--HHHHHHHHHHHHHHT-SEEEEE-GGGS-TT-HHHHHHH-

InterPro domains:
  IPR001223 Glycoside hydrolase family 18, catalytic domain [PF00704] (25-338)
  IPR001223 Glycoside hydrolase family 18, catalytic domain [PS51910] (24-350)
  IPR011583 Chitinase II/V-like, catalytic domain [SM00636] (24-338)
  IPR017853 Glycoside hydrolase superfamily [SSF51445] (25-347)
  IPR029070 Chitinase insertion domain superfamily [G3DSA:3.10.50.10] (282-310)

B-factor: mean 19.82, std 8.05, range [8.74, 57.83]

Nearest PDB structures (foldseek):
  8hw8-assembly1_A  TM=1.003E+00  e=1.810E-71  Heterodera glycines
  8hw6-assembly1_A  TM=1.002E+00  e=3.937E-71  Heterodera glycines
  8df1-assembly1_A  TM=8.966E-01  e=1.975E-30  Homo sapiens
  8fra-assembly3_C  TM=9.002E-01  e=1.914E-29  Mus musculus
  8c6z-assembly1_A  TM=9.079E-01  e=5.439E-28  Clostridium perfringens

Foldseek 3Di:
DEAFEDELPDADALVNLALHQEYEYDAWEADLQLATHDDDPSSLRNVVSNCVSHVNYAYEHEYADDVGDLVSVVNQQVDVVSLVVNLVNRQVNCVVSVHQAYEYERVAFFLSQAVSVLVSLQVSQVVNPVSNRFYEYEAEQDCVGPVRHYQLASRLVRGQAYEYAQFCLDAQPDQFWAAAREFAAQQPDLRPDHRNYQVNRLVVSVVRYDDLLRYAREDEQKKWKFFPWADAPRPDRRTTHDGHTDGIAQNQCPVVPDPCVQWDQRPRRRWIKHQDPVGRMIMTGDFLRSLLVVLVVCVVVVHNYHYYHHQVSAHPVSRNSVSSRD

Radius of gyration: 19.54 Å; Cα contacts (8 Å, |Δi|>4): 722; chains: 1; bounding box: 48×41×56 Å